Protein AF-A0A527ZPK2-F1 (afdb_monomer)

Solvent-accessible surface area (backbone atoms only — not comparable to full-atom values): 16013 Å² total; per-residue (Å²): 108,71,50,58,50,52,46,52,50,52,50,57,53,53,76,71,47,59,78,90,79,58,56,66,68,59,53,53,50,54,50,40,52,40,32,29,57,39,11,52,57,46,22,51,60,47,60,61,82,67,93,84,65,85,54,96,54,57,69,59,52,51,52,52,52,50,52,55,51,48,55,55,45,27,64,75,40,18,85,45,88,62,35,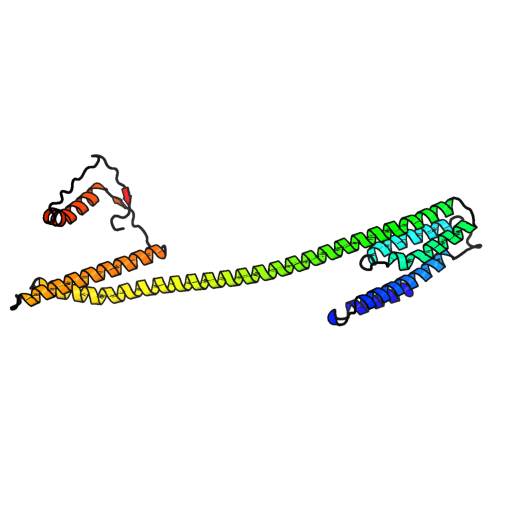61,58,44,25,42,51,59,18,50,49,40,35,37,55,57,31,65,73,70,72,44,73,70,42,53,52,50,32,50,50,49,65,54,46,50,61,50,41,46,49,52,14,52,51,52,31,53,53,54,53,52,53,51,51,52,50,53,51,50,54,50,51,50,53,52,51,52,54,53,48,52,54,50,54,50,53,50,50,54,52,52,52,51,51,53,49,51,52,53,51,54,59,52,50,51,58,68,48,47,59,61,48,53,51,51,36,52,52,20,45,43,52,46,67,33,74,93,49,84,66,95,51,67,67,58,36,51,50,20,42,54,52,26,56,52,48,49,52,51,50,52,54,50,50,54,57,50,54,52,50,30,50,78,68,70,66,65,77,79,70,63,41,85,39,56,65,64,61,56,52,51,54,54,48,60,72,43,43,65,63,26,56,77,67,77,47,86,88,82,91,86,80,72,96,79,72,68,69,43,77,42,40,92,88,113

Structure (mmCIF, N/CA/C/O backbone):
data_AF-A0A527ZPK2-F1
#
_entry.id   AF-A0A527ZPK2-F1
#
loop_
_atom_site.group_PDB
_atom_site.id
_atom_site.type_symbol
_atom_site.label_atom_id
_atom_site.label_alt_id
_atom_site.label_comp_id
_atom_site.label_asym_id
_atom_site.label_entity_id
_atom_site.label_seq_id
_atom_site.pdbx_PDB_ins_code
_atom_site.Cartn_x
_atom_site.Cartn_y
_atom_site.Cartn_z
_atom_site.occupancy
_atom_site.B_iso_or_equiv
_atom_site.auth_seq_id
_atom_site.auth_comp_id
_atom_site.auth_asym_id
_atom_site.auth_atom_id
_atom_site.pdbx_PDB_model_num
ATOM 1 N N . LEU A 1 1 ? 15.904 9.511 -46.325 1.00 67.38 1 LEU A N 1
ATOM 2 C CA . LEU A 1 1 ? 14.579 9.959 -45.822 1.00 67.38 1 LEU A CA 1
ATOM 3 C C . LEU A 1 1 ? 13.521 8.855 -45.902 1.00 67.38 1 LEU A C 1
ATOM 5 O O . LEU A 1 1 ? 12.951 8.540 -44.868 1.00 67.38 1 LEU A O 1
ATOM 9 N N . ILE A 1 2 ? 13.315 8.210 -47.059 1.00 80.38 2 ILE A N 1
ATOM 10 C CA . ILE A 1 2 ? 12.318 7.128 -47.231 1.00 80.38 2 ILE A CA 1
ATOM 11 C C . ILE A 1 2 ? 12.513 5.971 -46.228 1.00 80.38 2 ILE A C 1
ATOM 13 O O . ILE A 1 2 ? 11.560 5.585 -45.561 1.00 80.38 2 ILE A O 1
ATOM 17 N N . CYS A 1 3 ? 13.743 5.478 -46.031 1.00 81.31 3 CYS A N 1
ATOM 18 C CA . CYS A 1 3 ? 13.997 4.376 -45.089 1.00 81.31 3 CYS A CA 1
ATOM 19 C C . CYS A 1 3 ? 13.644 4.733 -43.630 1.00 81.31 3 CYS A C 1
ATOM 21 O O . CYS A 1 3 ? 13.035 3.934 -42.926 1.00 81.31 3 CYS A O 1
ATOM 23 N N . TYR A 1 4 ? 13.943 5.962 -43.191 1.00 83.38 4 TYR A N 1
ATOM 24 C CA . TYR A 1 4 ? 13.562 6.434 -41.854 1.00 83.38 4 TYR A CA 1
ATOM 25 C C . TYR A 1 4 ? 12.042 6.576 -41.703 1.00 83.38 4 TYR A C 1
ATOM 27 O O . TYR A 1 4 ? 11.510 6.269 -40.640 1.00 83.38 4 TYR A O 1
ATOM 35 N N . ALA A 1 5 ? 11.328 6.976 -42.761 1.00 85.75 5 ALA A N 1
ATOM 36 C CA . ALA A 1 5 ? 9.867 7.034 -42.747 1.00 85.75 5 ALA A CA 1
ATOM 37 C C . ALA A 1 5 ? 9.234 5.643 -42.564 1.00 85.75 5 ALA A C 1
ATOM 39 O O . ALA A 1 5 ? 8.266 5.514 -41.818 1.00 85.75 5 ALA A O 1
ATOM 40 N N . ILE A 1 6 ? 9.813 4.601 -43.173 1.00 85.12 6 ILE A N 1
ATOM 41 C CA . ILE A 1 6 ? 9.373 3.207 -42.996 1.00 85.12 6 ILE A CA 1
ATOM 42 C C . ILE A 1 6 ? 9.553 2.766 -41.538 1.00 85.12 6 ILE A C 1
ATOM 44 O O . ILE A 1 6 ? 8.612 2.250 -40.938 1.00 85.12 6 ILE A O 1
ATOM 48 N N . VAL A 1 7 ? 10.717 3.030 -40.935 1.00 86.94 7 VAL A N 1
ATOM 49 C CA . VAL A 1 7 ? 10.983 2.690 -39.523 1.00 86.94 7 VAL A CA 1
ATOM 50 C C . VAL A 1 7 ? 10.026 3.428 -38.578 1.00 86.94 7 VAL A C 1
ATOM 52 O O . VAL A 1 7 ? 9.484 2.826 -37.653 1.00 86.94 7 VAL A O 1
ATOM 55 N N . VAL A 1 8 ? 9.752 4.712 -38.831 1.00 88.12 8 VAL A N 1
ATOM 56 C CA . VAL A 1 8 ? 8.780 5.496 -38.047 1.00 88.12 8 VAL A CA 1
ATOM 57 C C . VAL A 1 8 ? 7.357 4.960 -38.215 1.00 88.12 8 VAL A C 1
ATOM 59 O O . VAL A 1 8 ? 6.605 4.896 -37.243 1.00 88.12 8 VAL A O 1
ATOM 62 N N . PHE A 1 9 ? 6.972 4.557 -39.425 1.00 89.88 9 PHE A N 1
ATOM 63 C CA . PHE A 1 9 ? 5.665 3.954 -39.672 1.00 89.88 9 PHE A CA 1
ATOM 64 C C . PHE A 1 9 ? 5.506 2.623 -38.929 1.00 89.88 9 PHE A C 1
ATOM 66 O O . PHE A 1 9 ? 4.483 2.406 -38.281 1.00 89.88 9 PHE A O 1
ATOM 73 N N . MET A 1 10 ? 6.533 1.768 -38.950 1.00 88.38 10 MET A N 1
ATOM 74 C CA . MET A 1 10 ? 6.559 0.529 -38.168 1.00 88.38 10 MET A CA 1
ATOM 75 C C . MET A 1 10 ? 6.429 0.813 -36.667 1.00 88.38 10 MET A C 1
ATOM 77 O O . MET A 1 10 ? 5.608 0.183 -36.005 1.00 88.38 10 MET A O 1
ATOM 81 N N . ALA A 1 11 ? 7.151 1.812 -36.149 1.00 87.38 11 ALA A N 1
ATOM 82 C CA . ALA A 1 11 ? 7.039 2.2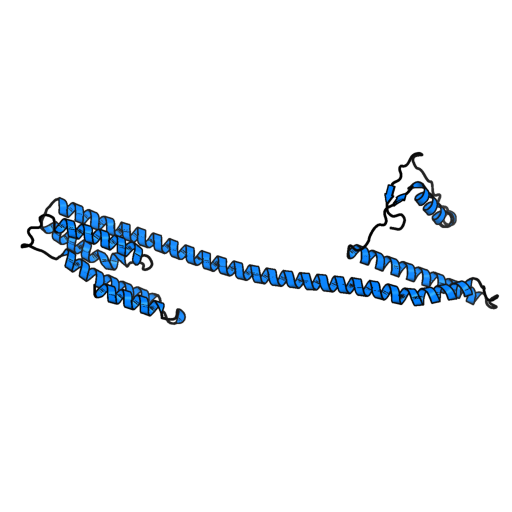30 -34.751 1.00 87.38 11 ALA A CA 1
ATOM 83 C C . ALA A 1 11 ? 5.626 2.687 -34.379 1.00 87.38 11 ALA A C 1
ATOM 85 O O . ALA A 1 11 ? 5.075 2.211 -33.392 1.00 87.38 11 ALA A O 1
ATOM 86 N N . ARG A 1 12 ? 4.997 3.532 -35.203 1.00 90.12 12 ARG A N 1
ATOM 87 C CA . ARG A 1 12 ? 3.608 3.967 -34.981 1.00 90.12 12 ARG A CA 1
ATOM 88 C C . ARG A 1 12 ? 2.599 2.827 -35.067 1.00 90.12 12 ARG A C 1
ATOM 90 O O . ARG A 1 12 ? 1.579 2.875 -34.390 1.00 90.12 12 ARG A O 1
ATOM 97 N N . ARG A 1 13 ? 2.841 1.830 -35.922 1.00 88.69 13 ARG A N 1
ATOM 98 C CA . ARG A 1 13 ? 1.976 0.649 -36.023 1.00 88.69 13 ARG A CA 1
ATOM 99 C C . ARG A 1 13 ? 2.032 -0.171 -34.737 1.00 88.69 13 ARG A C 1
ATOM 101 O O . ARG A 1 13 ? 0.988 -0.560 -34.231 1.00 88.69 13 ARG A O 1
ATOM 108 N N . ILE A 1 14 ? 3.231 -0.391 -34.209 1.00 88.69 14 ILE A N 1
ATOM 109 C CA . ILE A 1 14 ? 3.449 -1.174 -32.987 1.00 88.69 14 ILE A CA 1
ATOM 110 C C . ILE A 1 14 ? 2.879 -0.463 -31.764 1.00 88.69 14 ILE A C 1
ATOM 112 O O . ILE A 1 14 ? 2.220 -1.105 -30.963 1.00 88.69 14 ILE A O 1
ATOM 116 N N . ASP A 1 15 ? 3.041 0.857 -31.675 1.00 88.12 15 ASP A N 1
ATOM 117 C CA . ASP A 1 15 ? 2.462 1.682 -30.603 1.00 88.12 15 ASP A CA 1
ATOM 118 C C . ASP A 1 15 ? 0.923 1.598 -30.541 1.00 88.12 15 ASP A C 1
ATOM 120 O O . ASP A 1 15 ? 0.316 1.785 -29.493 1.00 88.12 15 ASP A O 1
ATOM 124 N N . ARG A 1 16 ? 0.277 1.275 -31.670 1.00 89.31 16 ARG A N 1
ATOM 125 C CA . ARG A 1 16 ? -1.176 1.062 -31.765 1.00 89.31 16 ARG A CA 1
ATOM 126 C C . ARG A 1 16 ? -1.607 -0.395 -31.605 1.00 89.31 16 ARG A C 1
ATOM 128 O O . ARG A 1 16 ? -2.805 -0.654 -31.590 1.00 89.31 16 ARG A O 1
ATOM 135 N N . THR A 1 17 ? -0.667 -1.334 -31.577 1.00 88.75 17 THR A N 1
ATOM 136 C CA . THR A 1 17 ? -0.966 -2.767 -31.474 1.00 88.75 17 THR A CA 1
ATOM 137 C C . THR A 1 17 ? -1.019 -3.151 -29.999 1.00 88.75 17 THR A C 1
ATOM 139 O O . THR A 1 17 ? -0.184 -2.702 -29.214 1.00 88.75 17 THR A O 1
ATOM 142 N N . GLU A 1 18 ? -1.984 -3.977 -29.605 1.00 87.50 18 GLU A N 1
ATOM 143 C CA . GLU A 1 18 ? -2.076 -4.435 -28.220 1.00 87.50 18 GLU A CA 1
ATOM 144 C C . GLU A 1 18 ? -0.859 -5.280 -27.827 1.00 87.50 18 GLU A C 1
ATOM 146 O O . GLU A 1 18 ? -0.346 -6.086 -28.607 1.00 87.50 18 GLU A O 1
ATOM 151 N N . ALA A 1 19 ? -0.413 -5.134 -26.576 1.00 83.12 19 ALA A N 1
ATOM 152 C CA . ALA A 1 19 ? 0.766 -5.833 -26.066 1.00 83.12 19 ALA A CA 1
ATOM 153 C C . ALA A 1 19 ? 0.652 -7.367 -26.158 1.00 83.12 19 ALA A C 1
ATOM 155 O O . ALA A 1 19 ? 1.668 -8.040 -26.315 1.00 83.12 19 ALA A O 1
ATOM 156 N N . ALA A 1 20 ? -0.568 -7.910 -26.092 1.00 85.06 20 ALA A N 1
ATOM 157 C CA . ALA A 1 20 ? -0.835 -9.345 -26.171 1.00 85.06 20 ALA A CA 1
ATOM 158 C C . ALA A 1 20 ? -0.596 -9.941 -27.572 1.00 85.06 20 ALA A C 1
ATOM 160 O O . ALA A 1 20 ? -0.288 -11.124 -27.689 1.00 85.06 20 ALA A O 1
ATOM 161 N N . GLU A 1 21 ? -0.704 -9.132 -28.629 1.00 86.00 21 GLU A N 1
ATOM 162 C CA . GLU A 1 21 ? -0.540 -9.577 -30.020 1.00 86.00 21 GLU A CA 1
ATOM 163 C C . GLU A 1 21 ? 0.899 -9.408 -30.532 1.00 86.00 21 GLU A C 1
ATOM 165 O O . GLU A 1 21 ? 1.268 -9.906 -31.600 1.00 86.00 21 GLU A O 1
ATOM 170 N N . LEU A 1 22 ? 1.743 -8.701 -29.777 1.00 87.31 22 LEU A N 1
ATOM 171 C CA . LEU A 1 22 ? 3.110 -8.397 -30.170 1.00 87.31 22 LEU A CA 1
ATOM 172 C C . LEU A 1 22 ? 4.048 -9.562 -29.855 1.00 87.31 22 LEU A C 1
ATOM 174 O O . LEU A 1 22 ? 4.285 -9.905 -28.700 1.00 87.31 22 LEU A O 1
ATOM 178 N N . ASN A 1 23 ? 4.690 -10.108 -30.889 1.00 91.12 23 ASN A N 1
ATOM 179 C CA . ASN A 1 23 ? 5.842 -10.988 -30.715 1.00 91.12 23 ASN A CA 1
ATOM 180 C C . ASN A 1 23 ? 7.126 -10.139 -30.579 1.00 91.12 23 ASN A C 1
ATOM 182 O O . ASN A 1 23 ? 7.543 -9.508 -31.563 1.00 91.12 23 ASN A O 1
ATOM 186 N N . PRO A 1 24 ? 7.794 -10.117 -29.406 1.00 87.62 24 PRO A N 1
ATOM 187 C CA . PRO A 1 24 ? 8.933 -9.230 -29.169 1.00 87.62 24 PRO A CA 1
ATOM 188 C C . PRO A 1 24 ? 10.147 -9.561 -30.041 1.00 87.62 24 PRO A C 1
ATOM 190 O O . PRO A 1 24 ? 10.846 -8.657 -30.495 1.00 87.62 24 PRO A O 1
ATOM 193 N N . LEU A 1 25 ? 10.398 -10.849 -30.301 1.00 89.69 25 LEU A N 1
ATOM 194 C CA . LEU A 1 25 ? 11.558 -11.299 -31.078 1.00 89.69 25 LEU A CA 1
ATOM 195 C C . LEU A 1 25 ? 11.413 -10.941 -32.556 1.00 89.69 25 LEU A C 1
ATOM 197 O O . LEU A 1 25 ? 12.361 -10.460 -33.177 1.00 89.69 25 LEU A O 1
ATOM 201 N N . GLN A 1 26 ? 10.218 -11.149 -33.112 1.00 90.88 26 GLN A N 1
ATOM 202 C CA . GLN A 1 26 ? 9.933 -10.799 -34.500 1.00 90.88 26 GLN A CA 1
ATOM 203 C C . GLN A 1 26 ? 10.000 -9.285 -34.700 1.00 90.88 26 GLN A C 1
ATOM 205 O O . GLN A 1 26 ? 10.720 -8.814 -35.575 1.00 90.88 26 GLN A O 1
ATOM 210 N N . THR A 1 27 ? 9.340 -8.529 -33.823 1.00 90.88 27 THR A N 1
ATOM 211 C CA . THR A 1 27 ? 9.358 -7.064 -33.848 1.00 90.88 27 THR A CA 1
ATOM 212 C C . THR A 1 27 ? 10.783 -6.510 -33.745 1.00 90.88 27 THR A C 1
ATOM 214 O O . THR A 1 27 ? 11.170 -5.626 -34.510 1.00 90.88 27 THR A O 1
ATOM 217 N N . HIS A 1 28 ? 11.599 -7.059 -32.838 1.00 91.50 28 HIS A N 1
ATOM 218 C CA . HIS A 1 28 ? 13.006 -6.678 -32.681 1.00 91.50 28 HIS A CA 1
ATOM 219 C C . HIS A 1 28 ? 13.810 -6.909 -33.966 1.00 91.50 28 HIS A C 1
ATOM 221 O O . HIS A 1 28 ? 14.525 -6.009 -34.414 1.00 91.50 28 HIS A O 1
ATOM 227 N N . ARG A 1 29 ? 13.650 -8.078 -34.596 1.00 92.44 29 ARG A N 1
ATOM 228 C CA . ARG A 1 29 ? 14.302 -8.409 -35.869 1.00 92.44 29 ARG A CA 1
ATOM 229 C C . ARG A 1 29 ? 13.873 -7.466 -36.992 1.00 92.44 29 ARG A C 1
ATOM 231 O O . ARG A 1 29 ? 14.731 -6.972 -37.720 1.00 92.44 29 ARG A O 1
ATOM 238 N N . ASP A 1 30 ? 12.581 -7.196 -37.119 1.00 91.75 30 ASP A N 1
ATOM 239 C CA . ASP A 1 30 ? 12.040 -6.375 -38.203 1.00 91.75 30 ASP A CA 1
ATOM 240 C C . ASP A 1 30 ? 12.554 -4.926 -38.112 1.00 91.75 30 ASP A C 1
ATOM 242 O O . ASP A 1 30 ? 12.946 -4.331 -39.119 1.00 91.75 30 ASP A O 1
ATOM 246 N N . PHE A 1 31 ? 12.680 -4.379 -36.898 1.00 92.44 31 PHE A N 1
ATOM 247 C CA . PHE A 1 31 ? 13.334 -3.086 -36.691 1.00 92.44 31 PHE A CA 1
ATOM 248 C C . PHE A 1 31 ? 14.825 -3.097 -37.022 1.00 92.44 31 PHE A C 1
ATOM 250 O O . PHE A 1 31 ? 15.321 -2.132 -37.607 1.00 92.44 31 PHE A O 1
ATOM 257 N N . LEU A 1 32 ? 15.556 -4.160 -36.668 1.00 93.06 32 LEU A N 1
ATOM 258 C CA . LEU A 1 32 ? 16.970 -4.278 -37.030 1.00 93.06 32 LEU A CA 1
ATOM 259 C C . LEU A 1 32 ? 17.162 -4.316 -38.549 1.00 93.06 32 LEU A C 1
ATOM 261 O O . LEU A 1 32 ? 18.082 -3.670 -39.051 1.00 93.06 32 LEU A O 1
ATOM 265 N N . ILE A 1 33 ? 16.275 -4.999 -39.279 1.00 92.81 33 ILE A N 1
ATOM 266 C CA . ILE A 1 33 ? 16.259 -4.990 -40.747 1.00 92.81 33 ILE A CA 1
ATOM 267 C C . ILE A 1 33 ? 16.004 -3.569 -41.263 1.00 92.81 33 ILE A C 1
ATOM 269 O O . ILE A 1 33 ? 16.755 -3.082 -42.107 1.00 92.81 33 ILE A O 1
ATOM 273 N N . GLY A 1 34 ? 15.009 -2.861 -40.722 1.00 92.44 34 GLY A N 1
ATOM 274 C CA . GLY A 1 34 ? 14.739 -1.466 -41.089 1.00 92.44 34 GLY A CA 1
ATOM 275 C C . GLY A 1 34 ? 15.941 -0.539 -40.859 1.00 92.44 34 GLY A C 1
ATOM 276 O O . GLY A 1 34 ? 16.306 0.245 -41.737 1.00 92.44 34 GLY A O 1
ATOM 277 N N . HIS A 1 35 ? 16.618 -0.673 -39.717 1.00 93.31 35 HIS A N 1
ATOM 278 C CA . HIS A 1 35 ? 17.842 0.070 -39.400 1.00 93.31 35 HIS A CA 1
ATOM 279 C C . HIS A 1 35 ? 19.011 -0.278 -40.327 1.00 93.31 35 HIS A C 1
ATOM 281 O O . HIS A 1 35 ? 19.743 0.615 -40.753 1.00 93.31 35 HIS A O 1
ATOM 287 N N . PHE A 1 36 ? 19.162 -1.551 -40.689 1.00 94.31 36 PHE A N 1
ATOM 288 C CA . PHE A 1 36 ? 20.157 -1.983 -41.665 1.00 94.31 36 PHE A CA 1
ATOM 289 C C . PHE A 1 36 ? 19.909 -1.362 -43.048 1.00 94.31 36 PHE A C 1
ATOM 291 O O . PHE A 1 36 ? 20.835 -0.833 -43.662 1.00 94.31 36 PHE A O 1
ATOM 298 N N . LEU A 1 37 ? 18.653 -1.318 -43.506 1.00 93.12 37 LEU A N 1
ATOM 299 C CA . LEU A 1 37 ? 18.276 -0.652 -44.759 1.00 93.12 37 LEU A CA 1
ATOM 300 C C . LEU A 1 37 ? 18.547 0.862 -44.722 1.00 93.12 37 LEU A C 1
ATOM 302 O O . LEU A 1 37 ? 18.999 1.433 -45.715 1.00 93.12 37 LEU A O 1
ATOM 306 N N . CYS A 1 38 ? 18.326 1.525 -43.581 1.00 92.25 38 CYS A N 1
ATOM 307 C CA . CYS A 1 38 ? 18.770 2.909 -43.381 1.00 92.25 38 CYS A CA 1
ATOM 308 C C . CYS A 1 38 ? 20.298 3.033 -43.489 1.00 92.25 38 CYS A C 1
ATOM 310 O O . CYS A 1 38 ? 20.798 3.987 -44.087 1.00 92.25 38 CYS A O 1
ATOM 312 N N . GLY A 1 39 ? 21.031 2.058 -42.948 1.00 93.50 39 GLY A N 1
ATOM 313 C CA . GLY A 1 39 ? 22.485 1.978 -43.026 1.00 93.50 39 GLY A CA 1
ATOM 314 C C . GLY A 1 39 ? 23.025 1.881 -44.449 1.00 93.50 39 GLY A C 1
ATOM 315 O O . GLY A 1 39 ? 24.022 2.523 -44.762 1.00 93.50 39 GLY A O 1
ATOM 316 N N . LEU A 1 40 ? 22.336 1.181 -45.354 1.00 93.25 40 LEU A N 1
ATOM 317 C CA . LEU A 1 40 ? 22.713 1.148 -46.774 1.00 93.25 40 LEU A CA 1
ATOM 318 C C . LEU A 1 40 ? 22.674 2.543 -47.418 1.00 93.25 40 LEU A C 1
ATOM 320 O O . LEU A 1 40 ? 23.558 2.885 -48.201 1.00 93.25 40 LEU A O 1
ATOM 324 N N . GLY A 1 41 ? 21.706 3.385 -47.042 1.00 92.31 41 GLY A N 1
ATOM 325 C CA . GLY A 1 41 ? 21.650 4.779 -47.493 1.00 92.31 41 GLY A CA 1
ATOM 326 C C . GLY A 1 41 ? 22.834 5.614 -46.991 1.00 92.31 41 GLY A C 1
ATOM 327 O O . GLY A 1 41 ? 23.400 6.410 -47.740 1.00 92.31 41 GLY A O 1
ATOM 328 N N . TRP A 1 42 ? 23.259 5.395 -45.745 1.00 94.62 42 TRP A N 1
ATOM 329 C CA . TRP A 1 42 ? 24.464 6.023 -45.195 1.00 94.62 42 TRP A CA 1
ATOM 330 C C . TRP A 1 42 ? 25.754 5.496 -45.831 1.00 94.62 42 TRP A C 1
ATOM 332 O O . TRP A 1 42 ? 26.707 6.254 -45.995 1.00 94.62 42 TRP A O 1
ATOM 342 N N . ALA A 1 43 ? 25.788 4.223 -46.226 1.00 94.00 43 ALA A N 1
ATOM 343 C CA . ALA A 1 43 ? 26.931 3.630 -46.910 1.00 94.00 43 ALA A CA 1
ATOM 344 C C . ALA A 1 43 ? 27.079 4.198 -48.323 1.00 94.00 43 ALA A C 1
ATOM 346 O O . ALA A 1 43 ? 28.186 4.544 -48.731 1.00 94.00 43 ALA A O 1
ATOM 347 N N . TRP A 1 44 ? 25.959 4.389 -49.025 1.00 92.81 44 TRP A N 1
ATOM 348 C CA . TRP A 1 44 ? 25.929 5.118 -50.290 1.00 92.81 44 TRP A CA 1
ATOM 349 C C . TRP A 1 44 ? 26.469 6.547 -50.138 1.00 92.81 44 TRP A C 1
ATOM 351 O O . TRP A 1 44 ? 27.325 6.969 -50.911 1.00 92.81 44 TRP A O 1
ATOM 361 N N . PHE A 1 45 ? 26.034 7.274 -49.102 1.00 91.62 45 PHE A N 1
ATOM 362 C CA . PHE A 1 45 ? 26.552 8.613 -48.798 1.00 91.62 45 PHE A CA 1
ATOM 363 C C . PHE A 1 45 ? 28.066 8.617 -48.518 1.00 91.62 45 PHE A C 1
ATOM 365 O O . PHE A 1 45 ? 28.780 9.484 -49.021 1.00 91.62 45 PHE A O 1
ATOM 372 N N . ALA A 1 46 ? 28.572 7.634 -47.766 1.00 89.94 46 ALA A N 1
ATOM 373 C CA . ALA A 1 46 ? 30.004 7.487 -47.505 1.00 89.94 46 ALA A CA 1
ATOM 374 C C . ALA A 1 46 ? 30.806 7.262 -48.802 1.00 89.94 46 ALA A C 1
ATOM 376 O O . ALA A 1 46 ? 31.871 7.858 -48.983 1.00 89.94 46 ALA A O 1
ATOM 377 N N . TRP A 1 47 ? 30.263 6.461 -49.724 1.00 88.38 47 TRP A N 1
ATOM 378 C CA . TRP A 1 47 ? 30.894 6.114 -51.001 1.00 88.38 47 TRP A CA 1
ATOM 379 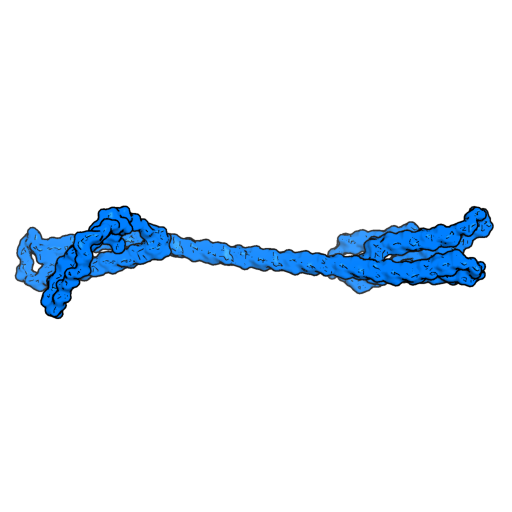C C . TRP A 1 47 ? 30.849 7.239 -52.049 1.00 88.38 47 TRP A C 1
ATOM 381 O O . TRP A 1 47 ? 31.675 7.264 -52.958 1.00 88.38 47 TRP A O 1
ATOM 391 N N . LEU A 1 48 ? 29.905 8.177 -51.945 1.00 86.31 48 LEU A N 1
ATOM 392 C CA . LEU A 1 48 ? 29.661 9.202 -52.964 1.00 86.31 48 LEU A CA 1
ATOM 393 C C . LEU A 1 48 ? 30.920 10.041 -53.258 1.00 86.31 48 LEU A C 1
ATOM 395 O O . LEU A 1 48 ? 31.406 10.747 -52.382 1.00 86.31 48 LEU A O 1
ATOM 399 N N . GLY A 1 49 ? 31.464 9.986 -54.472 1.00 79.31 49 GLY A N 1
ATOM 400 C CA . GLY A 1 49 ? 32.553 10.869 -54.915 1.00 79.31 49 GLY A CA 1
ATOM 401 C C . GLY A 1 49 ? 32.019 12.175 -55.507 1.00 79.31 49 GLY A C 1
ATOM 402 O O . GLY A 1 49 ? 30.862 12.232 -55.921 1.00 79.31 49 GLY A O 1
ATOM 403 N N . CYS A 1 50 ? 32.847 13.220 -55.566 1.00 75.88 50 CYS A N 1
ATOM 404 C CA . CYS A 1 50 ? 32.529 14.395 -56.374 1.00 75.88 50 CYS A CA 1
ATOM 405 C C . CYS A 1 50 ? 33.792 15.069 -56.916 1.00 75.88 50 CYS A C 1
ATOM 407 O O . CYS A 1 50 ? 34.372 15.936 -56.266 1.00 75.88 50 CYS A O 1
ATOM 409 N N . ASP A 1 51 ? 34.172 14.700 -58.137 1.00 67.81 51 ASP A N 1
ATOM 410 C CA . ASP A 1 51 ? 35.355 15.254 -58.805 1.00 67.81 51 ASP A CA 1
ATOM 411 C C . ASP A 1 51 ? 35.131 16.703 -59.286 1.00 67.81 51 ASP A C 1
ATOM 413 O O . ASP A 1 51 ? 36.076 17.467 -59.445 1.00 67.81 51 ASP A O 1
ATOM 417 N N . ALA A 1 52 ? 33.870 17.115 -59.466 1.00 66.50 52 ALA A N 1
ATOM 418 C CA . ALA A 1 52 ? 33.488 18.451 -59.934 1.00 66.50 52 ALA A CA 1
ATOM 419 C C . ALA A 1 52 ? 33.192 19.464 -58.808 1.00 66.50 52 ALA A C 1
ATOM 421 O O . ALA A 1 52 ? 32.949 20.633 -59.092 1.00 66.50 52 ALA A O 1
ATOM 422 N N . CYS A 1 53 ? 33.176 19.042 -57.537 1.00 65.62 53 CYS A N 1
ATOM 423 C CA . CYS A 1 53 ? 32.675 19.880 -56.443 1.00 65.62 53 CYS A CA 1
ATOM 424 C C . CYS A 1 53 ? 33.661 20.959 -55.963 1.00 65.62 53 CYS A C 1
ATOM 426 O O . CYS A 1 53 ? 33.224 21.861 -55.259 1.00 65.62 53 CYS A O 1
ATOM 428 N N . GLN A 1 54 ? 34.958 20.882 -56.299 1.00 62.78 54 GLN A N 1
ATOM 429 C CA . GLN A 1 54 ? 36.007 21.795 -55.793 1.00 62.78 54 GLN A CA 1
ATOM 430 C C . GLN A 1 54 ? 35.951 22.036 -54.266 1.00 62.78 54 GLN A C 1
ATOM 432 O O . GLN A 1 54 ? 36.278 23.113 -53.775 1.00 62.78 54 GLN A O 1
ATOM 437 N N . VAL A 1 55 ? 35.509 21.036 -53.496 1.00 72.12 55 VAL A N 1
ATOM 438 C CA . VAL A 1 55 ? 35.505 21.086 -52.029 1.00 72.12 55 VAL A CA 1
ATOM 439 C C . VAL A 1 55 ? 36.645 20.215 -51.524 1.00 72.12 55 VAL A C 1
ATOM 441 O O . VAL A 1 55 ? 36.492 18.999 -51.403 1.00 72.12 55 VAL A O 1
ATOM 444 N N . ASP A 1 56 ? 37.762 20.842 -51.161 1.00 68.31 56 ASP A N 1
ATOM 445 C CA . ASP A 1 56 ? 38.967 20.152 -50.670 1.00 68.31 56 ASP A CA 1
ATOM 446 C C . ASP A 1 56 ? 38.719 19.324 -49.392 1.00 68.31 56 ASP A C 1
ATOM 448 O O . ASP A 1 56 ? 39.473 18.412 -49.066 1.00 68.31 56 ASP A O 1
ATOM 452 N N . GLN A 1 57 ? 37.636 19.614 -48.661 1.00 78.88 57 GLN A N 1
ATOM 453 C CA . GLN A 1 57 ? 37.281 18.968 -47.392 1.00 78.88 57 GLN A CA 1
ATOM 454 C C . GLN A 1 57 ? 36.056 18.041 -47.477 1.00 78.88 57 GLN A C 1
ATOM 456 O O . GLN A 1 57 ? 35.457 17.707 -46.452 1.00 78.88 57 GLN A O 1
ATOM 461 N N . PHE A 1 58 ? 35.651 17.601 -48.672 1.00 83.62 58 PHE A N 1
ATOM 462 C CA . PHE A 1 58 ? 34.419 16.820 -48.844 1.00 83.62 58 PHE A CA 1
ATOM 463 C C . PHE A 1 58 ? 34.388 15.530 -47.998 1.00 83.62 58 PHE A C 1
ATOM 465 O O . PHE A 1 58 ? 33.360 15.200 -47.406 1.00 83.62 58 PHE A O 1
ATOM 472 N N . GLN A 1 59 ? 35.523 14.837 -47.853 1.00 83.06 59 GLN A N 1
ATOM 473 C CA . GLN A 1 59 ? 35.634 13.628 -47.021 1.00 83.06 59 GLN A CA 1
ATOM 474 C C . GLN A 1 59 ? 35.479 13.924 -45.522 1.00 83.06 59 GLN A C 1
ATOM 476 O O . GLN A 1 59 ? 34.778 13.199 -44.814 1.00 83.06 59 GLN A O 1
ATOM 481 N N . LEU A 1 60 ? 36.061 15.032 -45.048 1.00 87.75 60 LEU A N 1
ATOM 482 C CA . LEU A 1 60 ? 35.947 15.475 -43.657 1.00 87.75 60 LEU A CA 1
ATOM 483 C C . LEU A 1 60 ? 34.479 15.718 -43.282 1.00 87.75 60 LEU A C 1
ATOM 485 O O . LEU A 1 60 ? 34.014 15.237 -42.247 1.00 87.75 60 LEU A O 1
ATOM 489 N N . ILE A 1 61 ? 33.735 16.408 -44.152 1.00 89.94 61 ILE A N 1
ATOM 490 C CA . ILE A 1 61 ? 32.314 16.710 -43.942 1.00 89.94 61 ILE A CA 1
ATOM 491 C C . ILE A 1 61 ? 31.505 15.417 -43.800 1.00 89.94 61 ILE A C 1
ATOM 493 O O . ILE A 1 61 ? 30.702 15.301 -42.874 1.00 89.94 61 ILE A O 1
ATOM 497 N N . LYS A 1 62 ? 31.738 14.410 -44.653 1.00 91.25 62 LYS A N 1
ATOM 498 C CA . LYS A 1 62 ? 31.030 13.124 -44.550 1.00 91.25 62 LYS A CA 1
ATOM 499 C C . LYS A 1 62 ? 31.255 12.446 -43.206 1.00 91.25 62 LYS A C 1
ATOM 501 O O . LYS A 1 62 ? 30.295 11.969 -42.603 1.00 91.25 62 LYS A O 1
ATOM 506 N N . ALA A 1 63 ? 32.497 12.405 -42.729 1.00 92.38 63 ALA A N 1
ATOM 507 C CA . ALA A 1 63 ? 32.808 11.773 -41.455 1.00 92.38 63 ALA A CA 1
ATOM 508 C C . ALA A 1 63 ? 32.160 12.512 -40.274 1.00 92.38 63 ALA A C 1
ATOM 510 O O . ALA A 1 63 ? 31.603 11.867 -39.387 1.00 92.38 63 ALA A O 1
ATOM 511 N N . VAL A 1 64 ? 32.137 13.850 -40.293 1.00 94.25 64 VAL A N 1
ATOM 512 C CA . VAL A 1 64 ? 31.414 14.652 -39.288 1.00 94.25 64 VAL A CA 1
ATOM 513 C C . VAL A 1 64 ? 29.910 14.367 -39.325 1.00 94.25 64 VAL A C 1
ATOM 515 O O . VAL A 1 64 ? 29.298 14.147 -38.280 1.00 94.25 64 VAL A O 1
ATOM 518 N N . VAL A 1 65 ? 29.306 14.305 -40.514 1.00 95.00 65 VAL A N 1
ATOM 519 C CA . VAL A 1 65 ? 27.878 13.981 -40.669 1.00 95.00 65 VAL A CA 1
ATOM 520 C C . VAL A 1 65 ? 27.570 12.574 -40.144 1.00 95.00 65 VAL A C 1
ATOM 522 O O . VAL A 1 65 ? 26.580 12.394 -39.436 1.00 95.00 65 VAL A O 1
ATOM 525 N N . LEU A 1 66 ? 28.425 11.586 -40.429 1.00 95.06 66 LEU A N 1
ATOM 526 C CA . LEU A 1 66 ? 28.276 10.225 -39.904 1.00 95.06 66 LEU A CA 1
ATOM 527 C C . LEU A 1 66 ? 28.376 10.188 -38.373 1.00 95.06 66 LEU A C 1
ATOM 529 O O . LEU A 1 66 ? 27.559 9.525 -37.738 1.00 95.06 66 LEU A O 1
ATOM 533 N N . LEU A 1 67 ? 29.298 10.942 -37.766 1.00 95.69 67 LEU A N 1
ATOM 534 C CA . LEU A 1 67 ? 29.404 11.053 -36.306 1.00 95.69 67 LEU A CA 1
ATOM 535 C C . LEU A 1 67 ? 28.139 11.646 -35.676 1.00 95.69 67 LEU A C 1
ATOM 537 O O . LEU A 1 67 ? 27.621 11.101 -34.699 1.00 95.69 67 LEU A O 1
ATOM 541 N N . LEU A 1 68 ? 27.610 12.731 -36.247 1.00 96.00 68 LEU A N 1
ATOM 542 C CA . LEU A 1 68 ? 26.366 13.347 -35.776 1.00 96.00 68 LEU A CA 1
ATOM 543 C C . LEU A 1 68 ? 25.176 12.390 -35.925 1.00 96.00 68 LEU A C 1
ATOM 545 O O . LEU A 1 68 ? 24.364 12.259 -35.007 1.00 96.00 68 LEU A O 1
ATOM 549 N N . ALA A 1 69 ? 25.099 11.668 -37.045 1.00 94.50 69 ALA A N 1
ATOM 550 C CA . ALA A 1 69 ? 24.061 10.673 -37.284 1.00 94.50 69 ALA A CA 1
ATOM 551 C C . ALA A 1 69 ? 24.149 9.495 -36.297 1.00 94.50 69 ALA A C 1
ATOM 553 O O . ALA A 1 69 ? 23.119 9.032 -35.794 1.00 94.50 69 ALA A O 1
ATOM 554 N N . MET A 1 70 ? 25.360 9.036 -35.972 1.00 95.62 70 MET A N 1
ATOM 555 C CA . MET A 1 70 ? 25.601 8.002 -34.964 1.00 95.62 70 MET A CA 1
ATOM 556 C C . MET A 1 70 ? 25.154 8.455 -33.577 1.00 95.62 70 MET A C 1
ATOM 558 O O . MET A 1 70 ? 24.427 7.719 -32.910 1.00 95.62 70 MET A O 1
ATOM 562 N N . ALA A 1 71 ? 25.518 9.674 -33.170 1.00 95.06 71 ALA A N 1
ATOM 563 C CA . ALA A 1 71 ? 25.106 10.248 -31.892 1.00 95.06 71 ALA A CA 1
ATOM 564 C C . ALA A 1 71 ? 23.575 10.373 -31.787 1.00 95.06 71 ALA A C 1
ATOM 566 O O . ALA A 1 71 ? 22.979 9.917 -30.810 1.00 95.06 71 ALA A O 1
ATOM 567 N N . ALA A 1 72 ? 22.921 10.915 -32.819 1.00 93.69 72 ALA A N 1
ATOM 568 C CA . ALA A 1 72 ? 21.465 11.039 -32.860 1.00 93.69 72 ALA A CA 1
ATOM 569 C C . ALA A 1 72 ? 20.768 9.667 -32.799 1.00 93.69 72 ALA A C 1
ATOM 571 O O . ALA A 1 72 ? 19.803 9.477 -32.051 1.00 93.69 72 ALA A O 1
ATOM 572 N N . THR A 1 73 ? 21.284 8.680 -33.539 1.00 92.12 73 THR A N 1
ATOM 573 C CA . THR A 1 73 ? 20.742 7.311 -33.541 1.00 92.12 73 THR A CA 1
ATOM 574 C C . THR A 1 73 ? 20.974 6.606 -32.199 1.00 92.12 73 THR A C 1
ATOM 576 O O . THR A 1 73 ? 20.117 5.846 -31.760 1.00 92.12 73 THR A O 1
ATOM 579 N N . ALA A 1 74 ? 22.082 6.883 -31.502 1.00 93.44 74 ALA A N 1
ATOM 580 C CA . ALA A 1 74 ? 22.365 6.340 -30.168 1.00 93.44 74 ALA A CA 1
ATOM 581 C C . ALA A 1 74 ? 21.329 6.728 -29.120 1.00 93.44 74 ALA A C 1
ATOM 583 O O . ALA A 1 74 ? 20.998 5.905 -28.270 1.00 93.44 74 ALA A O 1
ATOM 584 N N . ILE A 1 75 ? 20.804 7.949 -29.197 1.00 90.94 75 ILE A N 1
ATOM 585 C CA . ILE A 1 75 ? 19.774 8.440 -28.280 1.00 90.94 75 ILE A CA 1
ATOM 586 C C . ILE A 1 75 ? 18.411 7.867 -28.681 1.00 90.94 75 ILE A C 1
ATOM 588 O O . ILE A 1 75 ? 17.739 7.222 -27.874 1.00 90.94 75 ILE A O 1
ATOM 592 N N . THR A 1 76 ? 18.030 8.062 -29.945 1.00 88.94 76 THR A N 1
ATOM 593 C CA . THR A 1 76 ? 16.687 7.739 -30.462 1.00 88.94 76 THR A CA 1
ATOM 594 C C . THR A 1 76 ? 16.399 6.242 -30.541 1.00 88.94 76 THR A C 1
ATOM 596 O O . THR A 1 76 ? 15.283 5.825 -30.253 1.00 88.94 76 THR A O 1
ATOM 599 N N . ALA A 1 77 ? 17.399 5.426 -30.875 1.00 88.56 77 ALA A N 1
ATOM 600 C CA . ALA A 1 77 ? 17.283 3.971 -30.956 1.00 88.56 77 ALA A CA 1
ATOM 601 C C . ALA A 1 77 ? 17.942 3.261 -29.761 1.00 88.56 77 ALA A C 1
ATOM 603 O O . ALA A 1 77 ? 18.274 2.079 -29.850 1.00 88.56 77 ALA A O 1
ATOM 604 N N . SER A 1 78 ? 18.138 3.961 -28.633 1.00 89.44 78 SER A N 1
ATOM 605 C CA . SER A 1 78 ? 18.714 3.377 -27.410 1.00 89.44 78 SER A CA 1
ATOM 606 C C . SER A 1 78 ? 17.911 2.173 -26.904 1.00 89.44 78 SER A C 1
ATOM 608 O O . SER A 1 78 ? 18.493 1.182 -26.461 1.00 89.44 78 SER A O 1
ATOM 610 N N . SER A 1 79 ? 16.584 2.202 -27.049 1.00 87.31 79 SER A N 1
ATOM 611 C CA . SER A 1 79 ? 15.679 1.101 -26.693 1.00 87.31 79 SER A CA 1
ATOM 612 C C . SER A 1 79 ? 15.941 -0.186 -27.490 1.00 87.31 79 SER A C 1
ATOM 614 O O . SER A 1 79 ? 15.731 -1.286 -26.972 1.00 87.31 79 SER A O 1
ATOM 616 N N . LEU A 1 80 ? 16.481 -0.082 -28.710 1.00 88.81 80 LEU A N 1
ATOM 617 C CA . LEU A 1 80 ? 16.725 -1.211 -29.603 1.00 88.81 80 LEU A CA 1
ATOM 618 C C . LEU A 1 80 ? 18.189 -1.673 -29.543 1.00 88.81 80 LEU A C 1
ATOM 620 O O . LEU A 1 80 ? 19.109 -1.067 -30.098 1.00 88.81 80 LEU A O 1
ATOM 624 N N . ARG A 1 81 ? 18.425 -2.825 -28.906 1.00 88.19 81 ARG A N 1
ATOM 625 C CA . ARG A 1 81 ? 19.767 -3.428 -28.853 1.00 88.19 81 ARG A CA 1
ATOM 626 C C . ARG A 1 81 ? 20.247 -3.781 -30.262 1.00 88.19 81 ARG A C 1
ATOM 628 O O . ARG A 1 81 ? 19.583 -4.540 -30.957 1.00 88.19 81 ARG A O 1
ATOM 635 N N . GLY A 1 82 ? 21.424 -3.278 -30.638 1.00 89.44 82 GLY A N 1
ATOM 636 C CA . GLY A 1 82 ? 22.073 -3.582 -31.921 1.00 89.44 82 GLY A CA 1
ATOM 637 C C . GLY A 1 82 ? 21.779 -2.591 -33.052 1.00 89.44 82 GLY A C 1
ATOM 638 O O . GLY A 1 82 ? 22.451 -2.662 -34.078 1.00 89.44 82 GLY A O 1
ATOM 639 N N . ALA A 1 83 ? 20.873 -1.625 -32.852 1.00 92.31 83 ALA A N 1
ATOM 640 C CA . ALA A 1 83 ? 20.466 -0.658 -33.878 1.00 92.31 83 ALA A CA 1
ATOM 641 C C . ALA A 1 83 ? 21.640 0.120 -34.493 1.00 92.31 83 ALA A C 1
ATOM 643 O O . ALA A 1 83 ? 21.722 0.263 -35.714 1.00 92.31 83 ALA A O 1
ATOM 644 N N . LEU A 1 84 ? 22.582 0.586 -33.661 1.00 94.00 84 LEU A N 1
ATOM 645 C CA . LEU A 1 84 ? 23.756 1.319 -34.148 1.00 94.00 84 LEU A CA 1
ATOM 646 C C . LEU A 1 84 ? 24.664 0.474 -35.025 1.00 94.00 84 LEU A C 1
ATOM 648 O O . LEU A 1 84 ? 25.118 0.955 -36.056 1.00 94.00 84 LEU A O 1
ATOM 652 N N . LEU A 1 85 ? 24.932 -0.768 -34.619 1.00 94.81 85 LEU A N 1
ATOM 653 C CA . LEU A 1 85 ? 25.791 -1.659 -35.394 1.00 94.81 85 LEU A CA 1
ATOM 654 C C . LEU A 1 85 ? 25.128 -1.991 -36.731 1.00 94.81 85 LEU A C 1
ATOM 656 O O . LEU A 1 85 ? 25.780 -1.891 -37.763 1.00 94.81 85 LEU A O 1
ATOM 660 N N . ALA A 1 86 ? 23.824 -2.280 -36.720 1.00 94.12 86 ALA A N 1
ATOM 661 C CA . ALA A 1 86 ? 23.056 -2.510 -37.940 1.00 94.12 86 ALA A CA 1
ATOM 662 C C . ALA A 1 86 ? 23.078 -1.294 -38.884 1.00 94.12 86 ALA A C 1
ATOM 664 O O . ALA A 1 86 ? 23.211 -1.462 -40.091 1.00 94.12 86 ALA A O 1
ATOM 665 N N . THR A 1 87 ? 22.994 -0.073 -38.343 1.00 94.88 87 THR A N 1
ATOM 666 C CA . THR A 1 87 ? 22.922 1.153 -39.154 1.00 94.88 87 THR A CA 1
ATOM 667 C C . THR A 1 87 ? 24.298 1.616 -39.656 1.00 94.88 87 THR A C 1
ATOM 669 O O . THR A 1 87 ? 24.410 2.052 -40.794 1.00 94.88 87 THR A O 1
ATOM 672 N N . PHE A 1 88 ? 25.357 1.545 -38.842 1.00 96.69 88 PHE A N 1
ATOM 673 C CA . PHE A 1 88 ? 26.621 2.242 -39.130 1.00 96.69 88 PHE A CA 1
ATOM 674 C C . PHE A 1 88 ? 27.833 1.342 -39.385 1.00 96.69 88 PHE A C 1
ATOM 676 O O . PHE A 1 88 ? 28.837 1.851 -39.876 1.00 96.69 88 PHE A O 1
ATOM 683 N N . ALA A 1 89 ? 27.761 0.024 -39.161 1.00 96.00 89 ALA A N 1
ATOM 684 C CA . ALA A 1 89 ? 28.899 -0.857 -39.456 1.00 96.00 89 ALA A CA 1
ATOM 685 C C . ALA A 1 89 ? 29.306 -0.807 -40.941 1.00 96.00 89 ALA A C 1
ATOM 687 O O . ALA A 1 89 ? 30.487 -0.668 -41.253 1.00 96.00 89 ALA A O 1
ATOM 688 N N . VAL A 1 90 ? 28.328 -0.854 -41.854 1.00 96.06 90 VAL A N 1
ATOM 689 C CA . VAL A 1 90 ? 28.578 -0.802 -43.305 1.00 96.06 90 VAL A CA 1
ATOM 690 C C . VAL A 1 90 ? 29.063 0.588 -43.760 1.00 96.06 90 VAL A C 1
ATOM 692 O O . VAL A 1 90 ? 30.087 0.640 -44.436 1.00 96.06 90 VAL A O 1
ATOM 695 N N . PRO A 1 91 ? 28.432 1.720 -43.373 1.00 95.44 91 PRO A N 1
ATOM 696 C CA . PRO A 1 91 ? 28.949 3.057 -43.688 1.00 95.44 91 PRO A CA 1
ATOM 697 C C . PRO A 1 91 ? 30.370 3.327 -43.197 1.00 95.44 91 PRO A C 1
ATOM 699 O O . PRO A 1 91 ? 31.173 3.893 -43.935 1.00 95.44 91 PRO A O 1
ATOM 702 N N . VAL A 1 92 ? 30.694 2.916 -41.966 1.00 96.12 92 VAL A N 1
ATOM 703 C CA . VAL A 1 92 ? 32.035 3.104 -41.397 1.00 96.12 92 VAL A CA 1
ATOM 704 C C . VAL A 1 92 ? 33.062 2.270 -42.162 1.00 96.12 92 VAL A C 1
ATOM 706 O O . VAL A 1 92 ? 34.125 2.785 -42.501 1.00 96.12 92 VAL A O 1
ATOM 709 N N . ALA A 1 93 ? 32.731 1.021 -42.505 1.00 95.31 93 ALA A N 1
ATOM 710 C CA . ALA A 1 93 ? 33.592 0.177 -43.331 1.00 95.31 93 ALA A CA 1
ATOM 711 C C . ALA A 1 93 ? 33.794 0.757 -44.743 1.00 95.31 93 ALA A C 1
ATOM 713 O O . ALA A 1 93 ? 34.920 0.790 -45.236 1.00 95.31 93 ALA A O 1
ATOM 714 N N . ALA A 1 94 ? 32.728 1.263 -45.372 1.00 93.94 94 ALA A N 1
ATOM 715 C CA . ALA A 1 94 ? 32.788 1.898 -46.688 1.00 93.94 94 ALA A CA 1
ATOM 716 C C . ALA A 1 94 ? 33.670 3.158 -46.679 1.00 93.94 94 ALA A C 1
ATOM 718 O O . ALA A 1 94 ? 34.518 3.317 -47.556 1.00 93.94 94 ALA A O 1
ATOM 719 N N . TYR A 1 95 ? 33.519 4.018 -45.666 1.00 93.19 95 TYR A N 1
ATOM 720 C CA . TYR A 1 95 ? 34.354 5.208 -45.496 1.00 93.19 95 TYR A CA 1
ATOM 721 C C . TYR A 1 95 ? 35.829 4.840 -45.282 1.00 93.19 95 TYR A C 1
ATOM 723 O O . TYR A 1 95 ? 36.708 5.385 -45.947 1.00 93.19 95 TYR A O 1
ATOM 731 N N . ALA A 1 96 ? 36.106 3.883 -44.389 1.00 92.62 96 ALA A N 1
ATOM 732 C CA . ALA A 1 96 ? 37.467 3.435 -44.100 1.00 92.62 96 ALA A CA 1
ATOM 733 C C . ALA A 1 96 ? 38.153 2.832 -45.336 1.00 92.62 96 ALA A C 1
ATOM 735 O O . ALA A 1 96 ? 39.320 3.120 -45.594 1.00 92.62 96 ALA A O 1
ATOM 736 N N . TYR A 1 97 ? 37.422 2.042 -46.130 1.00 91.94 97 TYR A N 1
ATOM 737 C CA . TYR A 1 97 ? 37.927 1.477 -47.381 1.00 91.94 97 TYR A CA 1
ATOM 738 C C . TYR A 1 97 ? 38.236 2.557 -48.426 1.00 91.94 97 TYR A C 1
ATOM 740 O O . TYR A 1 97 ? 39.296 2.526 -49.051 1.00 91.94 97 TYR A O 1
ATOM 748 N N . ALA A 1 98 ? 37.336 3.532 -48.596 1.00 87.44 98 ALA A N 1
ATOM 749 C CA . ALA A 1 98 ? 37.544 4.637 -49.526 1.00 87.44 98 ALA A CA 1
ATOM 750 C C . ALA A 1 98 ? 38.775 5.478 -49.144 1.00 87.44 98 ALA A C 1
ATOM 752 O O . ALA A 1 98 ? 39.604 5.761 -50.010 1.00 87.44 98 ALA A O 1
ATOM 753 N N . GLY A 1 99 ? 38.933 5.805 -47.857 1.00 85.00 99 GLY A N 1
ATOM 754 C CA . GLY A 1 99 ? 40.064 6.605 -47.377 1.00 85.00 99 GLY A CA 1
ATOM 755 C C . GLY A 1 99 ? 41.409 5.875 -47.433 1.00 85.00 99 GLY A C 1
ATOM 756 O O . GLY A 1 99 ? 42.436 6.458 -47.780 1.00 85.00 99 GLY A O 1
ATOM 757 N N . ALA A 1 100 ? 41.415 4.557 -47.200 1.00 86.50 100 ALA A N 1
ATOM 758 C CA . ALA A 1 100 ? 42.618 3.735 -47.343 1.00 86.50 100 ALA A CA 1
ATOM 759 C C . ALA A 1 100 ? 43.185 3.736 -48.775 1.00 86.50 100 ALA A C 1
ATOM 761 O O . ALA A 1 100 ? 44.374 3.497 -48.967 1.00 86.50 100 ALA A O 1
ATOM 762 N N . ARG A 1 101 ? 42.358 4.020 -49.790 1.00 84.44 101 ARG A N 1
ATOM 763 C CA . ARG A 1 101 ? 42.792 4.077 -51.192 1.00 84.44 101 ARG A CA 1
ATOM 764 C C . ARG A 1 101 ? 43.485 5.393 -51.557 1.00 84.44 101 ARG A C 1
ATOM 766 O O . ARG A 1 101 ? 44.285 5.396 -52.487 1.00 84.44 101 ARG A O 1
ATOM 773 N N . GLN A 1 102 ? 43.183 6.485 -50.854 1.00 80.38 102 GLN A N 1
ATOM 774 C CA . GLN A 1 102 ? 43.693 7.830 -51.156 1.00 80.38 102 GLN A CA 1
ATOM 775 C C . GLN A 1 102 ? 44.994 8.148 -50.394 1.00 80.38 102 GLN A C 1
ATOM 777 O O . GLN A 1 102 ? 45.720 9.052 -50.792 1.00 80.38 102 GLN A O 1
ATOM 782 N N . TRP A 1 103 ? 45.329 7.370 -49.352 1.00 77.50 103 TRP A N 1
ATOM 783 C CA . TRP A 1 103 ? 46.576 7.467 -48.567 1.00 77.50 103 TRP A CA 1
ATOM 784 C C . TRP A 1 103 ? 46.841 8.846 -47.936 1.00 77.50 103 TRP A C 1
ATOM 786 O O . TRP A 1 103 ? 47.983 9.211 -47.660 1.00 77.50 103 TRP A O 1
ATOM 796 N N . MET A 1 104 ? 45.779 9.601 -47.642 1.00 83.00 104 MET A N 1
ATOM 797 C CA . MET A 1 104 ? 45.877 10.901 -46.978 1.00 83.00 104 MET A CA 1
ATOM 798 C C . MET A 1 104 ? 45.825 10.749 -45.446 1.00 83.00 104 MET A C 1
ATOM 800 O O . MET A 1 104 ? 44.942 10.061 -44.923 1.00 83.00 104 MET A O 1
ATOM 804 N N . PRO A 1 105 ? 46.706 11.425 -44.681 1.00 87.25 105 PRO A N 1
ATOM 805 C CA . PRO A 1 105 ? 46.777 11.262 -43.225 1.00 87.25 105 PRO A CA 1
ATOM 806 C C . PRO A 1 105 ? 45.485 11.692 -42.514 1.00 87.25 105 PRO A C 1
ATOM 808 O O . PRO A 1 105 ? 45.061 11.051 -41.555 1.00 87.25 105 PRO A O 1
ATOM 811 N N . VAL A 1 106 ? 44.820 12.740 -43.011 1.00 87.19 106 VAL A N 1
ATOM 812 C CA . VAL A 1 106 ? 43.557 13.245 -42.445 1.00 87.19 106 VAL A CA 1
ATOM 813 C C . VAL A 1 106 ? 42.439 12.200 -42.544 1.00 87.19 106 VAL A C 1
ATOM 815 O O . VAL A 1 106 ? 41.641 12.051 -41.620 1.00 87.19 106 VAL A O 1
ATOM 818 N N . GLU A 1 107 ? 42.390 11.427 -43.628 1.00 86.25 107 GLU A N 1
ATOM 819 C CA . GLU A 1 107 ? 41.334 10.435 -43.849 1.00 86.25 107 GLU A CA 1
ATOM 820 C C . GLU A 1 107 ? 41.490 9.213 -42.953 1.00 86.25 107 GLU A C 1
ATOM 822 O O . GLU A 1 107 ? 40.500 8.722 -42.410 1.00 86.25 107 GLU A O 1
ATOM 827 N N . LEU A 1 108 ? 42.732 8.775 -42.731 1.00 89.25 108 LEU A N 1
ATOM 828 C CA . LEU A 1 108 ? 43.047 7.708 -41.783 1.00 89.25 108 LEU A CA 1
ATOM 829 C C . LEU A 1 108 ? 42.650 8.093 -40.353 1.00 89.25 108 LEU A C 1
ATOM 831 O O . LEU A 1 108 ? 42.074 7.274 -39.636 1.00 89.25 108 LEU A O 1
ATOM 835 N N . ILE A 1 109 ? 42.888 9.349 -39.958 1.00 92.12 109 ILE A N 1
ATOM 836 C CA . ILE A 1 109 ? 42.471 9.869 -38.648 1.00 92.12 109 ILE A CA 1
ATOM 837 C C . ILE A 1 109 ? 40.942 9.826 -38.516 1.00 92.12 109 ILE A C 1
ATOM 839 O O . ILE A 1 109 ? 40.427 9.322 -37.517 1.00 92.12 109 ILE A O 1
ATOM 843 N N . MET A 1 110 ? 40.202 10.292 -39.528 1.00 92.25 110 MET A N 1
ATOM 844 C CA . MET A 1 110 ? 38.733 10.280 -39.497 1.00 92.25 110 MET A CA 1
ATOM 845 C C . MET A 1 110 ? 38.149 8.863 -39.534 1.00 92.25 110 MET A C 1
ATOM 847 O O . MET A 1 110 ? 37.172 8.585 -38.837 1.00 92.25 110 MET A O 1
ATOM 851 N N . ALA A 1 111 ? 38.752 7.948 -40.296 1.00 92.81 111 ALA A N 1
ATOM 852 C CA . ALA A 1 111 ? 38.368 6.540 -40.297 1.00 92.81 111 ALA A CA 1
ATOM 853 C C . ALA A 1 111 ? 38.587 5.912 -38.911 1.00 92.81 111 ALA A C 1
ATOM 855 O O . ALA A 1 111 ? 37.685 5.258 -38.389 1.00 92.81 111 ALA A O 1
ATOM 856 N N . GLY A 1 112 ? 39.732 6.180 -38.273 1.00 94.25 112 GLY A N 1
ATOM 857 C CA . GLY A 1 112 ? 40.003 5.765 -36.896 1.00 94.25 112 GLY A CA 1
ATOM 858 C C . GLY A 1 112 ? 38.978 6.320 -35.904 1.00 94.25 112 GLY A C 1
ATOM 859 O O . GLY A 1 112 ? 38.435 5.570 -35.091 1.00 94.25 112 GLY A O 1
ATOM 860 N N . LEU A 1 113 ? 38.637 7.608 -36.016 1.00 95.50 113 LEU A N 1
ATOM 861 C CA . LEU A 1 113 ? 37.620 8.253 -35.183 1.00 95.50 113 LEU A CA 1
ATOM 862 C C . LEU A 1 113 ? 36.246 7.584 -35.332 1.00 95.50 113 LEU A C 1
ATOM 864 O O . LEU A 1 113 ? 35.589 7.293 -34.332 1.00 95.50 113 LEU A O 1
ATOM 868 N N . LEU A 1 114 ? 35.818 7.282 -36.560 1.00 96.00 114 LEU A N 1
ATOM 869 C CA . LEU A 1 114 ? 34.562 6.576 -36.820 1.00 96.00 114 LEU A CA 1
ATOM 870 C C . LEU A 1 114 ? 34.574 5.149 -36.250 1.00 96.00 114 LEU A C 1
ATOM 872 O O . LEU A 1 114 ? 33.627 4.758 -35.564 1.00 96.00 114 LEU A O 1
ATOM 876 N N . ILE A 1 115 ? 35.663 4.404 -36.457 1.00 96.31 115 ILE A N 1
ATOM 877 C CA . ILE A 1 115 ? 35.838 3.035 -35.949 1.00 96.31 115 ILE A CA 1
ATOM 878 C C . ILE A 1 115 ? 35.784 2.992 -34.419 1.00 96.31 115 ILE A C 1
ATOM 880 O O . ILE A 1 115 ? 35.185 2.072 -33.870 1.00 96.31 115 ILE A O 1
ATOM 884 N N . VAL A 1 116 ? 36.360 3.979 -33.724 1.00 97.12 116 VAL A N 1
ATOM 885 C CA . VAL A 1 116 ? 36.330 4.069 -32.252 1.00 97.12 116 VAL A CA 1
ATOM 886 C C . VAL A 1 116 ? 34.990 4.599 -31.736 1.00 97.12 116 VAL A C 1
ATOM 888 O O . VAL A 1 116 ? 34.474 4.129 -30.718 1.00 97.12 116 VAL A O 1
ATOM 891 N N . SER A 1 117 ? 34.381 5.556 -32.435 1.00 96.00 117 SER A N 1
ATOM 892 C CA . SER A 1 117 ? 33.108 6.149 -32.015 1.00 96.00 117 SER A CA 1
ATOM 893 C C . SER A 1 117 ? 31.937 5.163 -32.090 1.00 96.00 117 SER A C 1
ATOM 895 O O . SER A 1 117 ? 31.034 5.226 -31.257 1.00 96.00 117 SER A O 1
ATOM 897 N N . LEU A 1 118 ? 31.944 4.212 -33.030 1.00 95.69 118 LEU A N 1
ATOM 898 C CA . LEU A 1 118 ? 30.872 3.223 -33.182 1.00 95.69 118 LEU A CA 1
ATOM 899 C C . LEU A 1 118 ? 30.686 2.322 -31.949 1.00 95.69 118 LEU A C 1
ATOM 901 O O . LEU A 1 118 ? 29.566 2.274 -31.427 1.00 95.69 118 LEU A O 1
ATOM 905 N N . PRO A 1 119 ? 31.722 1.635 -31.428 1.00 96.12 119 PRO A N 1
ATOM 906 C CA . PRO A 1 119 ? 31.600 0.877 -30.192 1.00 96.12 119 PRO A CA 1
ATOM 907 C C . PRO A 1 119 ? 31.317 1.786 -28.989 1.00 96.12 119 PRO A C 1
ATOM 909 O O . PRO A 1 119 ? 30.549 1.381 -28.117 1.00 96.12 119 PRO A O 1
ATOM 912 N N . PHE A 1 120 ? 31.848 3.015 -28.955 1.00 96.06 120 PHE A N 1
ATOM 913 C CA . PHE A 1 120 ? 31.550 3.980 -27.892 1.00 96.06 120 PHE A CA 1
ATOM 914 C C . PHE A 1 120 ? 30.057 4.342 -27.839 1.00 96.06 120 PHE A C 1
ATOM 916 O O . PHE A 1 120 ? 29.411 4.169 -26.804 1.00 96.06 120 PHE A O 1
ATOM 923 N N . PHE A 1 121 ? 29.461 4.768 -28.954 1.00 95.94 121 PHE A N 1
ATOM 924 C CA . PHE A 1 121 ? 28.037 5.096 -28.999 1.00 95.94 121 PHE A CA 1
ATOM 925 C C . PHE A 1 121 ? 27.151 3.862 -28.810 1.00 95.94 121 PHE A C 1
ATOM 927 O O . PHE A 1 121 ? 26.107 3.954 -28.164 1.00 95.94 121 PHE A O 1
ATOM 934 N N . ALA A 1 122 ? 27.568 2.686 -29.295 1.00 94.00 122 ALA A N 1
ATOM 935 C CA . ALA A 1 122 ? 26.865 1.436 -29.015 1.00 94.00 122 ALA A CA 1
ATOM 936 C C . ALA A 1 122 ? 26.885 1.091 -27.513 1.00 94.00 122 ALA A C 1
ATOM 938 O O . ALA A 1 122 ? 25.880 0.612 -26.980 1.00 94.00 122 ALA A O 1
ATOM 939 N N . TYR A 1 123 ? 27.994 1.352 -26.815 1.00 94.31 123 TYR A N 1
ATOM 940 C CA . TYR A 1 123 ? 28.088 1.216 -25.361 1.00 94.31 123 TYR A CA 1
ATOM 941 C C . TYR A 1 123 ? 27.157 2.201 -24.642 1.00 94.31 123 TYR A C 1
ATOM 943 O O . TYR A 1 123 ? 26.378 1.777 -23.786 1.00 94.31 123 TYR A O 1
ATOM 951 N N . VAL A 1 124 ? 27.170 3.483 -25.024 1.00 93.94 124 VAL A N 1
ATOM 952 C CA . VAL A 1 124 ? 26.286 4.513 -24.449 1.00 93.94 124 VAL A CA 1
ATOM 953 C C . VAL A 1 124 ? 24.814 4.146 -24.644 1.00 93.94 124 VAL A C 1
ATOM 955 O O . VAL A 1 124 ? 24.061 4.131 -23.673 1.00 93.94 124 VAL A O 1
ATOM 958 N N . ALA A 1 125 ? 24.408 3.758 -25.855 1.00 92.88 125 ALA A N 1
ATOM 959 C CA . ALA A 1 125 ? 23.039 3.333 -26.147 1.00 92.88 125 ALA A CA 1
ATOM 960 C C . ALA A 1 125 ? 22.614 2.125 -25.291 1.00 92.88 125 ALA A C 1
ATOM 962 O O . ALA A 1 125 ? 21.527 2.118 -24.713 1.00 92.88 125 ALA A O 1
ATOM 963 N N . ARG A 1 126 ? 23.492 1.120 -25.134 1.00 91.88 126 ARG A N 1
ATOM 964 C CA . ARG A 1 126 ? 23.241 -0.036 -24.252 1.00 91.88 126 ARG A CA 1
ATOM 965 C C . ARG A 1 126 ? 23.111 0.373 -22.786 1.00 91.88 126 ARG A C 1
ATOM 967 O O . ARG A 1 126 ? 22.270 -0.187 -22.082 1.00 91.88 126 ARG A O 1
ATOM 974 N N . ARG A 1 127 ? 23.933 1.318 -22.323 1.00 92.38 127 ARG A N 1
ATOM 975 C CA . ARG A 1 127 ? 23.880 1.844 -20.954 1.00 92.38 127 ARG A CA 1
ATOM 976 C C . ARG A 1 127 ? 22.563 2.575 -20.698 1.00 92.38 127 ARG A C 1
ATOM 978 O O . ARG A 1 127 ? 21.913 2.268 -19.706 1.00 92.38 127 ARG A O 1
ATOM 985 N N . LEU A 1 128 ? 22.141 3.450 -21.611 1.00 90.69 128 LEU A N 1
ATOM 986 C CA . LEU A 1 128 ? 20.853 4.149 -21.534 1.00 90.69 128 LEU A CA 1
ATOM 987 C C . LEU A 1 128 ? 19.680 3.164 -21.471 1.00 90.69 128 LEU A C 1
ATOM 989 O O . LEU A 1 128 ? 18.849 3.268 -20.576 1.00 90.69 128 LEU A O 1
ATOM 993 N N . ASN A 1 129 ? 19.668 2.150 -22.341 1.00 90.69 129 ASN A N 1
ATOM 994 C CA . ASN A 1 129 ? 18.624 1.123 -22.349 1.00 90.69 129 ASN A CA 1
ATOM 995 C C . ASN A 1 129 ? 18.525 0.374 -21.013 1.00 90.69 129 ASN A C 1
ATOM 997 O O . ASN A 1 129 ? 17.442 0.199 -20.462 1.00 90.69 129 ASN A O 1
ATOM 1001 N N . ARG A 1 130 ? 19.672 -0.052 -20.462 1.00 91.00 130 ARG A N 1
ATOM 1002 C CA . ARG A 1 130 ? 19.716 -0.734 -19.160 1.00 91.00 130 ARG A CA 1
ATOM 1003 C C . ARG A 1 130 ? 19.165 0.150 -18.043 1.00 91.00 130 ARG A C 1
ATOM 1005 O O . ARG A 1 130 ? 18.392 -0.345 -17.230 1.00 91.00 130 ARG A O 1
ATOM 1012 N N . SER A 1 131 ? 19.516 1.435 -18.034 1.00 91.56 131 SER A N 1
ATOM 1013 C CA . SER A 1 131 ? 18.990 2.388 -17.054 1.00 91.56 131 SER A CA 1
ATOM 1014 C C . SER A 1 131 ? 17.477 2.581 -17.188 1.00 91.56 131 SER A C 1
ATOM 1016 O O . SER A 1 131 ? 16.770 2.546 -16.185 1.00 91.56 131 SER A O 1
ATOM 1018 N N . SER A 1 132 ? 16.959 2.737 -18.409 1.00 89.38 132 SER A N 1
ATOM 1019 C CA . SER A 1 132 ? 15.518 2.879 -18.650 1.00 89.38 132 SER A CA 1
ATOM 1020 C C . SER A 1 132 ? 14.730 1.638 -18.225 1.00 89.38 132 SER A C 1
ATOM 1022 O O . SER A 1 132 ? 13.689 1.773 -17.587 1.00 89.38 132 SER A O 1
ATOM 1024 N N . LEU A 1 133 ? 15.236 0.435 -18.522 1.00 89.94 133 LEU A N 1
ATOM 1025 C CA . LEU A 1 133 ? 14.602 -0.823 -18.111 1.00 89.94 133 LEU A CA 1
ATOM 1026 C C . LEU A 1 133 ? 14.563 -0.980 -16.587 1.00 89.94 133 LEU A C 1
ATOM 1028 O O . LEU A 1 133 ? 13.536 -1.371 -16.043 1.00 89.94 133 LEU A O 1
ATOM 1032 N N . MET A 1 134 ? 15.651 -0.629 -15.901 1.00 92.44 134 MET A N 1
ATOM 1033 C CA . MET A 1 134 ? 15.722 -0.670 -14.439 1.00 92.44 134 MET A CA 1
ATOM 1034 C C . MET A 1 134 ? 14.735 0.310 -13.783 1.00 92.44 134 MET A C 1
ATOM 1036 O O . MET A 1 134 ? 14.084 -0.021 -12.797 1.00 92.44 134 MET A O 1
ATOM 1040 N N . LEU A 1 135 ? 14.571 1.513 -14.342 1.00 92.44 135 LEU A N 1
ATOM 1041 C CA . LEU A 1 135 ? 13.573 2.468 -13.847 1.00 92.44 135 LEU A CA 1
ATOM 1042 C C . LEU A 1 135 ? 12.137 1.961 -14.029 1.00 92.44 135 LEU A C 1
ATOM 1044 O O . LEU A 1 135 ? 11.298 2.192 -13.161 1.00 92.44 135 LEU A O 1
ATOM 1048 N N . LEU A 1 136 ? 11.845 1.282 -15.142 1.00 91.81 136 LEU A N 1
ATOM 1049 C CA . LEU A 1 136 ? 10.529 0.688 -15.380 1.00 91.81 136 LEU A CA 1
ATOM 1050 C C . LEU A 1 136 ? 10.232 -0.446 -14.391 1.00 91.81 136 LEU A C 1
ATOM 1052 O O . LEU A 1 136 ? 9.131 -0.476 -13.844 1.00 91.81 136 LEU A O 1
ATOM 1056 N N . SER A 1 137 ? 11.201 -1.324 -14.109 1.00 92.19 137 SER A N 1
ATOM 1057 C CA . SER A 1 137 ? 11.007 -2.401 -13.129 1.00 92.19 137 SER A CA 1
ATOM 1058 C C . SER A 1 137 ? 10.763 -1.853 -11.724 1.00 92.19 137 SER A C 1
ATOM 1060 O O . SER A 1 137 ? 9.814 -2.277 -11.075 1.00 92.19 137 SER A O 1
ATOM 1062 N N . PHE A 1 138 ? 11.535 -0.850 -11.290 1.00 94.62 138 PHE A N 1
ATOM 1063 C CA . PHE A 1 138 ? 11.318 -0.221 -9.983 1.00 94.62 138 PHE A CA 1
ATOM 1064 C C . PHE A 1 138 ? 9.962 0.475 -9.873 1.00 94.62 138 PHE A C 1
ATOM 1066 O O . PHE A 1 138 ? 9.341 0.437 -8.815 1.00 94.62 138 PHE A O 1
ATOM 1073 N N . ARG A 1 139 ? 9.476 1.109 -10.950 1.00 93.44 139 ARG A N 1
ATOM 1074 C CA . ARG A 1 139 ? 8.125 1.689 -10.958 1.00 93.44 139 ARG A CA 1
ATOM 1075 C C . ARG A 1 139 ? 7.059 0.611 -10.795 1.00 93.44 139 ARG A C 1
ATOM 1077 O O . ARG A 1 139 ? 6.208 0.767 -9.932 1.00 93.44 139 ARG A O 1
ATOM 1084 N N . SER A 1 140 ? 7.160 -0.480 -11.555 1.00 94.44 140 SER A N 1
ATOM 1085 C CA . SER A 1 140 ? 6.219 -1.602 -11.470 1.00 94.44 140 SER A CA 1
ATOM 1086 C C . SER A 1 140 ? 6.204 -2.249 -10.083 1.00 94.44 140 SER A C 1
ATOM 1088 O O . SER A 1 140 ? 5.134 -2.544 -9.565 1.00 94.44 140 SER A O 1
ATOM 1090 N N . GLU A 1 141 ? 7.374 -2.468 -9.481 1.00 95.50 141 GLU A N 1
ATOM 1091 C CA . GLU A 1 141 ? 7.495 -3.049 -8.139 1.00 95.50 141 GLU A CA 1
ATOM 1092 C C . GLU A 1 141 ? 6.911 -2.117 -7.073 1.00 95.50 141 GLU A C 1
ATOM 1094 O O . GLU A 1 141 ? 6.120 -2.538 -6.233 1.00 95.50 141 GLU A O 1
ATOM 1099 N N . LYS A 1 142 ? 7.228 -0.820 -7.155 1.00 96.00 142 LYS A N 1
ATOM 1100 C CA . LYS A 1 142 ? 6.668 0.201 -6.266 1.00 96.00 142 LYS A CA 1
ATOM 1101 C C . LYS A 1 142 ? 5.142 0.276 -6.390 1.00 96.00 142 LYS A C 1
ATOM 1103 O O . LYS A 1 142 ? 4.465 0.366 -5.373 1.00 96.00 142 LYS A O 1
ATOM 1108 N N . ASP A 1 143 ? 4.595 0.241 -7.603 1.00 96.25 143 ASP A N 1
ATOM 1109 C CA . ASP A 1 143 ? 3.144 0.294 -7.813 1.00 96.25 143 ASP A CA 1
ATOM 1110 C C . ASP A 1 143 ? 2.449 -0.969 -7.258 1.00 96.25 143 ASP A C 1
ATOM 1112 O O . ASP A 1 143 ? 1.378 -0.859 -6.662 1.00 96.25 143 ASP A O 1
ATOM 1116 N N . ALA A 1 144 ? 3.086 -2.144 -7.349 1.00 96.25 144 ALA A N 1
ATOM 1117 C CA . ALA A 1 144 ? 2.595 -3.374 -6.722 1.00 96.25 144 ALA A CA 1
ATOM 1118 C C . ALA A 1 144 ? 2.592 -3.291 -5.184 1.00 96.25 144 ALA A C 1
ATOM 1120 O O . ALA A 1 144 ? 1.581 -3.604 -4.557 1.00 96.25 144 ALA A O 1
ATOM 1121 N N . LEU A 1 145 ? 3.680 -2.800 -4.579 1.00 97.12 145 LEU A N 1
ATOM 1122 C CA . LEU A 1 145 ? 3.776 -2.613 -3.125 1.00 97.12 145 LEU A CA 1
ATOM 1123 C C . LEU A 1 145 ? 2.760 -1.594 -2.595 1.00 97.12 145 LEU A C 1
ATOM 1125 O O . LEU A 1 145 ? 2.215 -1.774 -1.510 1.00 97.12 145 LEU A O 1
ATOM 1129 N N . ILE A 1 146 ? 2.492 -0.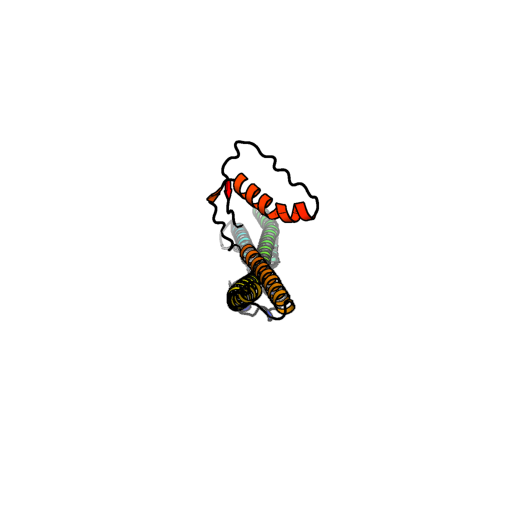522 -3.348 1.00 97.19 146 ILE A N 1
ATOM 1130 C CA . ILE A 1 146 ? 1.468 0.466 -2.981 1.00 97.19 146 ILE A CA 1
ATOM 1131 C C . ILE A 1 146 ? 0.083 -0.184 -2.963 1.00 97.19 146 ILE A C 1
ATOM 1133 O O . ILE A 1 146 ? -0.671 0.041 -2.018 1.00 97.19 146 ILE A O 1
ATOM 1137 N N . ALA A 1 147 ? -0.245 -0.997 -3.971 1.00 96.88 147 ALA A N 1
ATOM 1138 C CA . ALA A 1 147 ? -1.521 -1.704 -4.019 1.00 96.88 147 ALA A CA 1
ATOM 1139 C C . ALA A 1 147 ? -1.671 -2.684 -2.843 1.00 96.88 147 ALA A C 1
ATOM 1141 O O . ALA A 1 147 ? -2.703 -2.694 -2.175 1.00 96.88 147 ALA A O 1
ATOM 1142 N N . GLU A 1 148 ? -0.628 -3.458 -2.536 1.00 97.25 148 GLU A N 1
ATOM 1143 C CA . GLU A 1 148 ? -0.622 -4.372 -1.390 1.00 97.25 148 GLU A CA 1
ATOM 1144 C C . GLU A 1 148 ? -0.804 -3.619 -0.063 1.00 97.25 148 GLU A C 1
ATOM 1146 O O . GLU A 1 148 ? -1.672 -3.971 0.740 1.00 97.25 148 GLU A O 1
ATOM 1151 N N . LEU A 1 149 ? -0.059 -2.530 0.142 1.00 97.75 149 LEU A N 1
ATOM 1152 C CA . LEU A 1 149 ? -0.163 -1.708 1.346 1.00 97.75 149 LEU A CA 1
ATOM 1153 C C . LEU A 1 149 ? -1.569 -1.124 1.530 1.00 97.75 149 LEU A C 1
ATOM 1155 O O . LEU A 1 149 ? -2.080 -1.109 2.651 1.00 97.75 149 LEU A O 1
ATOM 1159 N N . ASP A 1 150 ? -2.202 -0.658 0.453 1.00 97.38 150 ASP A N 1
ATOM 1160 C CA . ASP A 1 150 ? -3.554 -0.102 0.507 1.00 97.38 150 ASP A CA 1
ATOM 1161 C C . ASP A 1 150 ? -4.586 -1.170 0.902 1.00 97.38 150 ASP A C 1
ATOM 1163 O O . ASP A 1 150 ? -5.409 -0.946 1.795 1.00 97.38 150 ASP A O 1
ATOM 1167 N N . THR A 1 151 ? -4.477 -2.380 0.339 1.00 97.50 151 THR A N 1
ATOM 1168 C CA . THR A 1 151 ? -5.350 -3.505 0.720 1.00 97.50 151 THR A CA 1
ATOM 1169 C C . THR A 1 151 ? -5.169 -3.914 2.182 1.00 97.50 151 THR A C 1
ATOM 1171 O O . THR A 1 151 ? -6.154 -4.035 2.913 1.00 97.50 151 THR A O 1
ATOM 1174 N N . ALA A 1 152 ? -3.926 -4.048 2.653 1.00 96.88 152 ALA A N 1
ATOM 1175 C CA . ALA A 1 152 ? -3.630 -4.403 4.039 1.00 96.88 152 ALA A CA 1
ATOM 1176 C C . ALA A 1 152 ? -4.133 -3.332 5.019 1.00 96.88 152 ALA A C 1
ATOM 1178 O O . ALA A 1 152 ? -4.701 -3.651 6.068 1.00 96.88 152 ALA A O 1
ATOM 1179 N N . LYS A 1 153 ? -3.974 -2.052 4.663 1.00 97.44 153 LYS A N 1
ATOM 1180 C CA . LYS A 1 153 ? -4.491 -0.931 5.449 1.00 97.44 153 LYS A CA 1
ATOM 1181 C C . LYS A 1 153 ? -6.016 -0.953 5.522 1.00 97.44 153 LYS A C 1
ATOM 1183 O O . LYS A 1 153 ? -6.557 -0.825 6.616 1.00 97.44 153 LYS A O 1
ATOM 1188 N N . SER A 1 154 ? -6.697 -1.158 4.394 1.00 97.56 154 SER A N 1
ATOM 1189 C CA . SER A 1 154 ? -8.159 -1.250 4.349 1.00 97.56 154 SER A CA 1
ATOM 1190 C C . SER A 1 154 ? -8.685 -2.384 5.236 1.00 97.56 154 SER A C 1
ATOM 1192 O O . SER A 1 154 ? -9.586 -2.155 6.044 1.00 97.56 154 SER A O 1
ATOM 1194 N N . MET A 1 155 ? -8.068 -3.569 5.170 1.00 96.88 155 MET A N 1
ATOM 1195 C CA . MET A 1 155 ? -8.427 -4.706 6.025 1.00 96.88 155 MET A CA 1
ATOM 1196 C C . MET A 1 155 ? -8.210 -4.411 7.515 1.00 96.88 155 MET A C 1
ATOM 1198 O O . MET A 1 155 ? -9.054 -4.750 8.345 1.00 96.88 155 MET A O 1
ATOM 1202 N N . SER A 1 156 ? -7.090 -3.769 7.858 1.00 97.50 156 SER A N 1
ATOM 1203 C CA . SER A 1 156 ? -6.775 -3.377 9.236 1.00 97.50 156 SER A CA 1
ATOM 1204 C C . SER A 1 156 ? -7.781 -2.360 9.786 1.00 97.50 156 SER A C 1
ATOM 1206 O O . SER A 1 156 ? -8.308 -2.530 10.887 1.00 97.50 156 SER A O 1
ATOM 1208 N N . ASP A 1 157 ? -8.115 -1.336 8.997 1.00 97.38 157 ASP A N 1
ATOM 1209 C CA . ASP A 1 157 ? -9.095 -0.320 9.380 1.00 97.38 157 ASP A CA 1
ATOM 1210 C C . ASP A 1 157 ? -10.496 -0.914 9.568 1.00 97.38 157 ASP A C 1
ATOM 1212 O O . ASP A 1 157 ? -11.199 -0.544 10.510 1.00 97.38 157 ASP A O 1
ATOM 1216 N N . GLU A 1 158 ? -10.900 -1.861 8.721 1.00 97.69 158 GLU A N 1
ATOM 1217 C CA . GLU A 1 158 ? -12.178 -2.555 8.869 1.00 97.69 158 GLU A CA 1
ATOM 1218 C C . GLU A 1 158 ? -12.219 -3.421 10.138 1.00 97.69 158 GLU A C 1
ATOM 1220 O O . GLU A 1 158 ? -13.190 -3.370 10.895 1.00 97.69 158 GLU A O 1
ATOM 1225 N N . ALA A 1 159 ? -11.155 -4.182 10.413 1.00 96.31 159 ALA A N 1
ATOM 1226 C CA . ALA A 1 159 ? -11.052 -4.996 11.621 1.00 96.31 159 ALA A CA 1
ATOM 1227 C C . ALA A 1 159 ? -11.097 -4.134 12.891 1.00 96.31 159 ALA A C 1
ATOM 1229 O O . ALA A 1 159 ? -11.809 -4.472 13.840 1.00 96.31 159 ALA A O 1
ATOM 1230 N N . ARG A 1 160 ? -10.397 -2.991 12.884 1.00 96.62 160 ARG A N 1
ATOM 1231 C CA . ARG A 1 160 ? -10.441 -2.012 13.975 1.00 96.62 160 ARG A CA 1
ATOM 1232 C C . ARG A 1 160 ? -11.857 -1.490 14.202 1.00 96.62 160 ARG A C 1
ATOM 1234 O O . ARG A 1 160 ? -12.332 -1.550 15.331 1.00 96.62 160 ARG A O 1
ATOM 1241 N N . ARG A 1 161 ? -12.554 -1.050 13.147 1.00 96.56 161 ARG A N 1
ATOM 1242 C CA . ARG A 1 161 ? -13.944 -0.570 13.262 1.00 96.56 161 ARG A CA 1
ATOM 1243 C C . ARG A 1 161 ? -14.870 -1.637 13.838 1.00 96.56 161 ARG A C 1
ATOM 1245 O O . ARG A 1 161 ? -15.628 -1.348 14.753 1.00 96.56 161 ARG A O 1
ATOM 1252 N N . ARG A 1 162 ? -14.763 -2.887 13.369 1.00 95.69 162 ARG A N 1
ATOM 1253 C CA . ARG A 1 162 ? -15.559 -4.002 13.909 1.00 95.69 162 ARG A CA 1
ATOM 1254 C C . ARG A 1 162 ? -15.301 -4.234 15.400 1.00 95.69 162 ARG A C 1
ATOM 1256 O O . ARG A 1 162 ? -16.244 -4.499 16.143 1.00 95.69 162 ARG A O 1
ATOM 1263 N N . ALA A 1 163 ? -14.049 -4.131 15.844 1.00 93.56 163 ALA A N 1
ATOM 1264 C CA . ALA A 1 163 ? -13.701 -4.257 17.257 1.00 93.56 163 ALA A CA 1
ATOM 1265 C C . ALA A 1 163 ? -14.246 -3.086 18.096 1.00 93.56 163 ALA A C 1
ATOM 1267 O O . ALA A 1 163 ? -14.796 -3.307 19.176 1.00 93.56 163 ALA A O 1
ATOM 1268 N N . GLU A 1 164 ? -14.141 -1.855 17.592 1.00 91.06 164 GLU A N 1
ATOM 1269 C CA . GLU A 1 164 ? -14.684 -0.654 18.240 1.00 91.06 164 GLU A CA 1
ATOM 1270 C C . GLU A 1 164 ? -16.214 -0.726 18.374 1.00 91.06 164 GLU A C 1
ATOM 1272 O O . GLU A 1 164 ? -16.747 -0.506 19.465 1.00 91.06 164 GLU A O 1
ATOM 1277 N N . ASP A 1 165 ? -16.918 -1.118 17.310 1.00 92.19 165 ASP A N 1
ATOM 1278 C CA . ASP A 1 165 ? -18.374 -1.292 17.310 1.00 92.19 165 ASP A CA 1
ATOM 1279 C C . ASP A 1 165 ? -18.819 -2.372 18.306 1.00 92.19 165 ASP A C 1
ATOM 1281 O O . ASP A 1 165 ? -19.768 -2.168 19.071 1.00 92.19 165 ASP A O 1
ATOM 1285 N N . ALA A 1 166 ? -18.107 -3.503 18.357 1.00 89.81 166 ALA A N 1
ATOM 1286 C CA . ALA A 1 166 ? -18.370 -4.563 19.326 1.00 89.81 166 ALA A CA 1
ATOM 1287 C C . ALA A 1 166 ? -18.169 -4.078 20.772 1.00 89.81 166 ALA A C 1
ATOM 1289 O O . ALA A 1 166 ? -18.985 -4.382 21.646 1.00 89.81 166 ALA A O 1
ATOM 1290 N N . ASN A 1 167 ? -17.128 -3.281 21.029 1.00 84.94 167 ASN A N 1
ATOM 1291 C CA . ASN A 1 167 ? -16.873 -2.728 22.356 1.00 84.94 167 ASN A CA 1
ATOM 1292 C C . ASN A 1 167 ? -17.956 -1.716 22.771 1.00 84.94 167 ASN A C 1
ATOM 1294 O O . ASN A 1 167 ? -18.472 -1.760 23.890 1.00 84.94 167 ASN A O 1
ATOM 1298 N N . LEU A 1 168 ? -18.377 -0.845 21.848 1.00 85.62 168 LEU A N 1
ATOM 1299 C CA . LEU A 1 168 ? -19.484 0.085 22.077 1.00 85.62 168 LEU A CA 1
ATOM 1300 C C . LEU A 1 168 ? -20.797 -0.652 22.370 1.00 85.62 168 LEU A C 1
ATOM 1302 O O . LEU A 1 168 ? -21.532 -0.244 23.274 1.00 85.62 168 LEU A O 1
ATOM 1306 N N . ALA A 1 169 ? -21.082 -1.738 21.646 1.00 87.31 169 ALA A N 1
ATOM 1307 C CA . ALA A 1 169 ? -22.242 -2.587 21.894 1.00 87.31 169 ALA A CA 1
ATOM 1308 C C . ALA A 1 169 ? -22.172 -3.260 23.277 1.00 87.31 169 ALA A C 1
ATOM 1310 O O . ALA A 1 169 ? -23.151 -3.187 24.021 1.00 87.31 169 ALA A O 1
ATOM 1311 N N . LYS A 1 170 ? -21.011 -3.818 23.665 1.00 85.69 170 LYS A N 1
ATOM 1312 C CA . LYS A 1 170 ? -20.766 -4.381 25.009 1.00 85.69 170 LYS A CA 1
ATOM 1313 C C . LYS A 1 170 ? -21.061 -3.347 26.099 1.00 85.69 170 LYS A C 1
ATOM 1315 O O . LYS A 1 170 ? -21.841 -3.622 27.007 1.00 85.69 170 LYS A O 1
ATOM 1320 N N . SER A 1 171 ? -20.503 -2.136 25.986 1.00 82.75 171 SER A N 1
ATOM 1321 C CA . SER A 1 171 ? -20.735 -1.074 26.976 1.00 82.75 171 SER A CA 1
ATOM 1322 C C . SER A 1 171 ? -22.213 -0.681 27.078 1.00 82.75 171 SER A C 1
ATOM 1324 O O . SER A 1 171 ? -22.727 -0.509 28.181 1.00 82.75 171 SER A O 1
ATOM 1326 N N . ARG A 1 172 ? -22.906 -0.524 25.939 1.00 83.81 172 ARG A N 1
ATOM 1327 C CA . ARG A 1 172 ? -24.335 -0.160 25.916 1.00 83.81 172 ARG A CA 1
ATOM 1328 C C . ARG A 1 172 ? -25.205 -1.248 26.537 1.00 83.81 172 ARG A C 1
ATOM 1330 O O . ARG A 1 172 ? -26.097 -0.926 27.315 1.00 83.81 172 ARG A O 1
ATOM 1337 N N . PHE A 1 173 ? -24.926 -2.511 26.220 1.00 85.56 173 PHE A N 1
ATOM 1338 C CA . PHE A 1 173 ? -25.641 -3.654 26.779 1.00 85.56 173 PHE A CA 1
ATOM 1339 C C . PHE A 1 173 ? -25.525 -3.695 28.306 1.00 85.56 173 PHE A C 1
ATOM 1341 O O . PHE A 1 173 ? -26.540 -3.747 28.995 1.00 85.56 173 PHE A O 1
ATOM 1348 N N . LEU A 1 174 ? -24.305 -3.585 28.836 1.00 84.00 174 LEU A N 1
ATOM 1349 C CA . LEU A 1 174 ? -24.063 -3.637 30.279 1.00 84.00 174 LEU A CA 1
ATOM 1350 C C . LEU A 1 174 ? -24.707 -2.458 31.016 1.00 84.00 174 LEU A C 1
ATOM 1352 O O . LEU A 1 174 ? -25.358 -2.655 32.039 1.00 84.00 174 LEU A O 1
ATOM 1356 N N . ALA A 1 175 ? -24.614 -1.246 30.460 1.00 81.81 175 ALA A N 1
ATOM 1357 C CA . ALA A 1 175 ? -25.278 -0.079 31.033 1.00 81.81 175 ALA A CA 1
ATOM 1358 C C . ALA A 1 175 ? -26.809 -0.245 31.093 1.00 81.81 175 ALA A C 1
ATOM 1360 O O . ALA A 1 175 ? -27.415 0.072 32.114 1.00 81.81 175 ALA A O 1
ATOM 1361 N N . SER A 1 176 ? -27.432 -0.772 30.032 1.00 83.38 176 SER A N 1
ATOM 1362 C CA . SER A 1 176 ? -28.882 -1.012 29.996 1.00 83.38 176 SER A CA 1
ATOM 1363 C C . SER A 1 176 ? -29.307 -2.090 30.993 1.00 83.38 176 SER A C 1
ATOM 1365 O O . SER A 1 176 ? -30.227 -1.876 31.780 1.00 83.38 176 SER A O 1
ATOM 1367 N N . MET A 1 177 ? -28.598 -3.224 31.010 1.00 86.00 177 MET A N 1
ATOM 1368 C CA . MET A 1 177 ? -28.897 -4.344 31.908 1.00 86.00 177 MET A CA 1
ATOM 1369 C C . MET A 1 177 ? -28.779 -3.947 33.382 1.00 86.00 177 MET A C 1
ATOM 1371 O O . MET A 1 177 ? -29.599 -4.371 34.188 1.00 86.00 177 MET A O 1
ATOM 1375 N N . SER A 1 178 ? -27.822 -3.082 33.740 1.00 84.69 178 SER A N 1
ATOM 1376 C CA . SER A 1 178 ? -27.713 -2.541 35.103 1.00 84.69 178 SER A CA 1
ATOM 1377 C C . SER A 1 178 ? -29.014 -1.910 35.590 1.00 84.69 178 SER A C 1
ATOM 1379 O O . SER A 1 178 ? -29.493 -2.214 36.683 1.00 84.69 178 SER A O 1
ATOM 1381 N N . HIS A 1 179 ? -29.590 -1.026 34.773 1.00 85.56 179 HIS A N 1
ATOM 1382 C CA . HIS A 1 179 ? -30.809 -0.318 35.131 1.00 85.56 179 HIS A CA 1
ATOM 1383 C C . HIS A 1 179 ? -32.002 -1.271 35.209 1.00 85.56 179 HIS A C 1
ATOM 1385 O O . HIS A 1 179 ? -32.775 -1.187 36.163 1.00 85.56 179 HIS A O 1
ATOM 1391 N N . GLU A 1 180 ? -32.112 -2.205 34.262 1.00 88.31 180 GLU A N 1
ATOM 1392 C CA . GLU A 1 180 ? -33.197 -3.191 34.241 1.00 88.31 180 GLU A CA 1
ATOM 1393 C C . GLU A 1 180 ? -33.131 -4.188 35.405 1.00 88.31 180 GLU A C 1
ATOM 1395 O O . GLU A 1 180 ? -34.176 -4.634 35.873 1.00 88.31 180 GLU A O 1
ATOM 1400 N N . LEU A 1 181 ? -31.936 -4.502 35.917 1.00 86.81 181 LEU A N 1
ATOM 1401 C CA . LEU A 1 181 ? -31.755 -5.390 37.069 1.00 86.81 181 LEU A CA 1
ATOM 1402 C C . LEU A 1 181 ? -31.928 -4.670 38.412 1.00 86.81 181 LEU A C 1
ATOM 1404 O O . LEU A 1 181 ? -32.473 -5.249 39.352 1.00 86.81 181 LEU A O 1
ATOM 1408 N N . ARG A 1 182 ? -31.517 -3.401 38.522 1.00 86.69 182 ARG A N 1
ATOM 1409 C CA . ARG A 1 182 ? -31.576 -2.648 39.786 1.00 86.69 182 ARG A CA 1
ATOM 1410 C C . ARG A 1 182 ? -33.005 -2.443 40.284 1.00 86.69 182 ARG A C 1
ATOM 1412 O O . ARG A 1 182 ? -33.260 -2.574 41.477 1.00 86.69 182 ARG A O 1
ATOM 1419 N N . THR A 1 183 ? -33.943 -2.125 39.394 1.00 89.06 183 THR A N 1
ATOM 1420 C CA . THR A 1 183 ? -35.342 -1.866 39.768 1.00 89.06 183 THR A CA 1
ATOM 1421 C C . THR A 1 183 ? -36.032 -3.069 40.433 1.00 89.06 183 THR A C 1
ATOM 1423 O O . THR A 1 183 ? -36.543 -2.894 41.541 1.00 89.06 183 THR A O 1
ATOM 1426 N N . PRO A 1 184 ? -36.059 -4.280 39.839 1.00 90.81 184 PRO A N 1
ATOM 1427 C CA . PRO A 1 184 ? -36.666 -5.442 40.487 1.00 90.81 184 PRO A CA 1
ATOM 1428 C C . PRO A 1 184 ? -35.881 -5.900 41.721 1.00 90.81 184 PRO A C 1
ATOM 1430 O O . PRO A 1 184 ? -36.495 -6.307 42.705 1.00 90.81 184 PRO A O 1
ATOM 1433 N N . LEU A 1 185 ? -34.549 -5.795 41.710 1.00 91.25 185 LEU A N 1
ATOM 1434 C CA . LEU A 1 185 ? -33.723 -6.228 42.837 1.00 91.25 185 LEU A CA 1
ATOM 1435 C C . LEU A 1 185 ? -33.928 -5.345 44.073 1.00 91.25 185 LEU A C 1
ATOM 1437 O O . LEU A 1 185 ? -34.123 -5.869 45.164 1.00 91.25 185 LEU A O 1
ATOM 1441 N N . ASN A 1 186 ? -34.003 -4.022 43.896 1.00 90.38 186 ASN A N 1
ATOM 1442 C CA . ASN A 1 186 ? -34.325 -3.098 44.985 1.00 90.38 186 ASN A CA 1
ATOM 1443 C C . ASN A 1 186 ? -35.723 -3.351 45.567 1.00 90.38 186 ASN A C 1
ATOM 1445 O O . ASN A 1 186 ? -35.922 -3.191 46.769 1.00 90.38 186 ASN A O 1
ATOM 1449 N N . ALA A 1 187 ? -36.691 -3.760 44.740 1.00 92.56 187 ALA A N 1
ATOM 1450 C CA . ALA A 1 187 ? -38.014 -4.137 45.231 1.00 92.56 187 ALA A CA 1
ATOM 1451 C C . ALA A 1 187 ? -37.952 -5.411 46.091 1.00 92.56 187 ALA A C 1
ATOM 1453 O O . ALA A 1 187 ? -38.520 -5.433 47.180 1.00 92.56 187 ALA A O 1
ATOM 1454 N N . ILE A 1 188 ? -37.232 -6.445 45.638 1.00 91.75 188 ILE A N 1
ATOM 1455 C CA . ILE A 1 188 ? -37.030 -7.690 46.400 1.00 91.75 188 ILE A CA 1
ATOM 1456 C C . ILE A 1 188 ? -36.335 -7.396 47.732 1.00 91.75 188 ILE A C 1
ATOM 1458 O O . ILE A 1 188 ? -36.837 -7.831 48.764 1.00 91.75 188 ILE A O 1
ATOM 1462 N N . LEU A 1 189 ? -35.248 -6.617 47.708 1.00 93.38 189 LEU A N 1
ATOM 1463 C CA . LEU A 1 189 ? -34.498 -6.209 48.898 1.00 93.38 189 LEU A CA 1
ATOM 1464 C C . LEU A 1 189 ? -35.370 -5.458 49.904 1.00 93.38 189 LEU A C 1
ATOM 1466 O O . LEU A 1 189 ? -35.342 -5.779 51.090 1.00 93.38 189 LEU A O 1
ATOM 1470 N N . GLY A 1 190 ? -36.173 -4.500 49.432 1.00 91.62 190 GLY A N 1
ATOM 1471 C CA . GLY A 1 190 ? -37.075 -3.735 50.290 1.00 91.62 190 GLY A CA 1
ATOM 1472 C C . GLY A 1 190 ? -38.171 -4.603 50.911 1.00 91.62 190 GLY A C 1
ATOM 1473 O O . GLY A 1 190 ? -38.450 -4.486 52.102 1.00 91.62 190 GLY A O 1
ATOM 1474 N N . PHE A 1 191 ? -38.779 -5.515 50.143 1.00 93.00 191 PHE A N 1
ATOM 1475 C CA . PHE A 1 191 ? -39.786 -6.429 50.689 1.00 93.00 191 PHE A CA 1
ATOM 1476 C C . PHE A 1 191 ? -39.186 -7.433 51.675 1.00 93.00 191 PHE A C 1
ATOM 1478 O O . PHE A 1 191 ? -39.775 -7.667 52.732 1.00 93.00 191 PHE A O 1
ATOM 1485 N N . SER A 1 192 ? -38.023 -8.005 51.362 1.00 94.50 192 SER A N 1
ATOM 1486 C CA . SER A 1 192 ? -37.350 -8.960 52.239 1.00 94.50 192 SER A CA 1
ATOM 1487 C C . SER A 1 192 ? -36.865 -8.298 53.530 1.00 94.50 192 SER A C 1
ATOM 1489 O O . SER A 1 192 ? -36.979 -8.906 54.589 1.00 94.50 192 SER A O 1
ATOM 1491 N N . GLU A 1 193 ? -36.423 -7.038 53.480 1.00 93.75 193 GLU A N 1
ATOM 1492 C CA . GLU A 1 193 ? -36.060 -6.244 54.659 1.00 93.75 193 GLU A CA 1
ATOM 1493 C C . GLU A 1 193 ? -37.278 -5.932 55.541 1.00 93.75 193 GLU A C 1
ATOM 1495 O O . GLU A 1 193 ? -37.250 -6.168 56.750 1.00 93.75 193 GLU A O 1
ATOM 1500 N N . VAL A 1 194 ? -38.379 -5.461 54.943 1.00 92.75 194 VAL A N 1
ATOM 1501 C CA . VAL A 1 194 ? -39.642 -5.193 55.656 1.00 92.75 194 VAL A CA 1
ATOM 1502 C C . VAL A 1 194 ? -40.169 -6.457 56.339 1.00 92.75 194 VAL A C 1
ATOM 1504 O O . VAL A 1 194 ? -40.637 -6.388 57.478 1.00 92.75 194 VAL A O 1
ATOM 1507 N N . MET A 1 195 ? -40.069 -7.608 55.666 1.00 92.12 195 MET A N 1
ATOM 1508 C CA . MET A 1 195 ? -40.419 -8.911 56.229 1.00 92.12 195 MET A CA 1
ATOM 1509 C C . MET A 1 195 ? -39.467 -9.315 57.358 1.00 92.12 195 MET A C 1
ATOM 1511 O O . MET A 1 195 ? -39.929 -9.640 58.445 1.00 92.12 195 MET A O 1
ATOM 1515 N N . ALA A 1 196 ? -38.151 -9.267 57.140 1.00 89.94 196 ALA A N 1
ATOM 1516 C CA . ALA A 1 196 ? -37.150 -9.674 58.126 1.00 89.94 196 ALA A CA 1
ATOM 1517 C C . ALA A 1 196 ? -37.213 -8.848 59.423 1.00 89.94 196 ALA A C 1
ATOM 1519 O O . ALA A 1 196 ? -36.986 -9.392 60.505 1.00 89.94 196 ALA A O 1
ATOM 1520 N N . ASN A 1 197 ? -37.552 -7.561 59.310 1.00 90.56 197 ASN A N 1
ATOM 1521 C CA . ASN A 1 197 ? -37.684 -6.626 60.429 1.00 90.56 197 ASN A CA 1
ATOM 1522 C C . ASN A 1 197 ? -39.087 -6.607 61.060 1.00 90.56 197 ASN A C 1
ATOM 1524 O O . ASN A 1 197 ? -39.317 -5.833 61.986 1.00 90.56 197 ASN A O 1
ATOM 1528 N N . GLU A 1 198 ? -40.024 -7.428 60.569 1.00 90.31 198 GLU A N 1
ATOM 1529 C CA . GLU A 1 198 ? -41.388 -7.554 61.110 1.00 90.31 198 GLU A CA 1
ATOM 1530 C C . GLU A 1 198 ? -42.138 -6.205 61.205 1.00 90.31 198 GLU A C 1
ATOM 1532 O O . GLU A 1 198 ? -42.984 -5.999 62.076 1.00 90.31 198 GLU A O 1
ATOM 1537 N N . VAL A 1 199 ? -41.854 -5.269 60.286 1.00 89.00 199 VAL A N 1
ATOM 1538 C CA . VAL A 1 199 ? -42.360 -3.877 60.333 1.00 89.00 199 VAL A CA 1
ATOM 1539 C C . VAL A 1 199 ? -43.891 -3.813 60.268 1.00 89.00 199 VAL A C 1
ATOM 1541 O O . VAL A 1 199 ? -44.508 -2.925 60.852 1.00 89.00 199 VAL A O 1
ATOM 1544 N N . LEU A 1 200 ? -44.517 -4.765 59.571 1.00 88.00 200 LEU A N 1
ATOM 1545 C CA . LEU A 1 200 ? -45.975 -4.875 59.429 1.00 88.00 200 LEU A CA 1
ATOM 1546 C C . LEU A 1 200 ? -46.622 -5.822 60.457 1.00 88.00 200 LEU A C 1
ATOM 1548 O O . LEU A 1 200 ? -47.817 -6.102 60.363 1.00 88.00 200 LEU A O 1
ATOM 1552 N N . GLY A 1 201 ? -45.854 -6.300 61.437 1.00 87.56 201 GLY A N 1
ATOM 1553 C CA . GLY A 1 201 ? -46.308 -7.195 62.497 1.00 87.56 201 GLY A CA 1
ATOM 1554 C C . GLY A 1 201 ? -45.475 -8.479 62.609 1.00 87.56 201 GLY A C 1
ATOM 1555 O O . G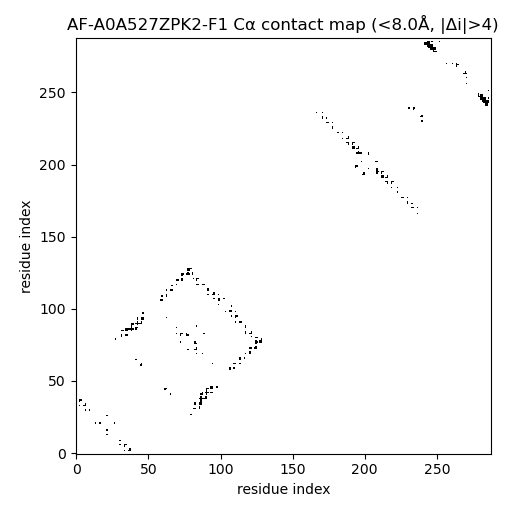LY A 1 201 ? -44.739 -8.829 61.684 1.00 87.56 201 GLY A O 1
ATOM 1556 N N . PRO A 1 202 ? -45.597 -9.196 63.742 1.00 87.19 202 PRO A N 1
ATOM 1557 C CA . PRO A 1 202 ? -44.790 -10.377 64.035 1.00 87.19 202 PRO A CA 1
ATOM 1558 C C . PRO A 1 202 ? -45.157 -11.569 63.144 1.00 87.19 202 PRO A C 1
ATOM 1560 O O . PRO A 1 202 ? -46.338 -11.867 62.933 1.00 87.19 202 PRO A O 1
ATOM 1563 N N . MET A 1 203 ? -44.149 -12.303 62.673 1.00 86.81 203 MET A N 1
ATOM 1564 C CA . MET A 1 203 ? -44.349 -13.545 61.932 1.00 86.81 203 MET A CA 1
ATOM 1565 C C . MET A 1 203 ? -44.544 -14.720 62.891 1.00 86.81 203 MET A C 1
ATOM 1567 O O . MET A 1 203 ? -43.721 -14.997 63.758 1.00 86.81 203 MET A O 1
ATOM 1571 N N . SER A 1 204 ? -45.639 -15.461 62.711 1.00 85.50 204 SER A N 1
ATOM 1572 C CA . SER A 1 204 ? -46.009 -16.570 63.605 1.00 85.50 204 SER A CA 1
ATOM 1573 C C . SER A 1 204 ? -45.005 -17.726 63.578 1.00 85.50 204 SER A C 1
ATOM 1575 O O . SER A 1 204 ? -44.844 -18.425 64.575 1.00 85.50 204 SER A O 1
ATOM 1577 N N . ASN A 1 205 ? -44.350 -17.944 62.433 1.00 90.31 205 ASN A N 1
ATOM 1578 C CA . ASN A 1 205 ? -43.315 -18.956 62.264 1.00 90.31 205 ASN A CA 1
ATOM 1579 C C . ASN A 1 205 ? -41.941 -18.271 62.115 1.00 90.31 205 ASN A C 1
ATOM 1581 O O . ASN A 1 205 ? -41.724 -17.599 61.102 1.00 90.31 205 ASN A O 1
ATOM 1585 N N . PRO A 1 206 ? -41.003 -18.469 63.061 1.00 87.94 206 PRO A N 1
ATOM 1586 C CA . PRO A 1 206 ? -39.683 -17.841 63.015 1.00 87.94 206 PRO A CA 1
ATOM 1587 C C . PRO A 1 206 ? -38.864 -18.232 61.775 1.00 87.94 206 PRO A C 1
ATOM 1589 O O . PRO A 1 206 ? -38.066 -17.425 61.310 1.00 87.94 206 PRO A O 1
ATOM 1592 N N . THR A 1 207 ? -39.108 -19.401 61.172 1.00 89.25 207 THR A N 1
ATOM 1593 C CA . THR A 1 207 ? -38.408 -19.839 59.952 1.00 89.25 207 THR A CA 1
ATOM 1594 C C . THR A 1 207 ? -38.666 -18.916 58.755 1.00 89.25 207 THR A C 1
ATOM 1596 O O . THR A 1 207 ? -37.791 -18.749 57.912 1.00 89.25 207 THR A O 1
ATOM 1599 N N . TYR A 1 208 ? -39.834 -18.265 58.670 1.00 90.81 208 TYR A N 1
ATOM 1600 C CA . TYR A 1 208 ? -40.104 -17.305 57.590 1.00 90.81 208 TYR A CA 1
ATOM 1601 C C . TYR A 1 208 ? -39.277 -16.027 57.718 1.00 90.81 208 TYR A C 1
ATOM 1603 O O . TYR A 1 208 ? -38.897 -15.447 56.702 1.00 90.81 208 TYR A O 1
ATOM 1611 N N . ARG A 1 209 ? -38.947 -15.621 58.949 1.00 89.75 209 ARG A N 1
ATOM 1612 C CA . ARG A 1 209 ? -38.027 -14.508 59.198 1.00 89.75 209 ARG A CA 1
ATOM 1613 C C . ARG A 1 209 ? -36.618 -14.839 58.733 1.00 89.75 209 ARG A C 1
ATOM 1615 O O . ARG A 1 209 ? -35.975 -14.000 58.110 1.00 89.75 209 ARG A O 1
ATOM 1622 N N . ASP A 1 210 ? -36.167 -16.055 59.018 1.00 88.25 210 ASP A N 1
ATOM 1623 C CA . ASP A 1 210 ? -34.843 -16.517 58.609 1.00 88.25 210 ASP A CA 1
ATOM 1624 C C . ASP A 1 210 ? -34.755 -16.598 57.074 1.00 88.25 210 ASP A C 1
ATOM 1626 O O . ASP A 1 210 ? -33.821 -16.059 56.495 1.00 88.25 210 ASP A O 1
ATOM 1630 N N . TYR A 1 211 ? -35.794 -17.094 56.388 1.00 92.62 211 TYR A N 1
ATOM 1631 C CA . TYR A 1 211 ? -35.852 -17.037 54.919 1.00 92.62 211 TYR A CA 1
ATOM 1632 C C . TYR A 1 211 ? -35.897 -15.614 54.356 1.00 92.62 211 TYR A C 1
ATOM 1634 O O . TYR A 1 211 ? -35.283 -15.350 53.325 1.00 92.62 211 TYR A O 1
ATOM 1642 N N . ALA A 1 212 ? -36.608 -14.685 55.001 1.00 92.56 212 ALA A N 1
ATOM 1643 C CA . ALA A 1 212 ? -36.613 -13.285 54.582 1.00 92.56 212 ALA A CA 1
ATOM 1644 C C . ALA A 1 212 ? -35.206 -12.668 54.670 1.00 92.56 212 ALA A C 1
ATOM 1646 O O . ALA A 1 212 ? -34.803 -11.945 53.759 1.00 92.56 212 ALA A O 1
ATOM 1647 N N . ARG A 1 213 ? -34.443 -13.002 55.722 1.00 90.19 213 ARG A N 1
ATOM 1648 C CA . ARG A 1 213 ? -33.025 -12.632 55.841 1.00 90.19 213 ARG A CA 1
ATOM 1649 C C . ARG A 1 213 ? -32.173 -13.272 54.754 1.00 90.19 213 ARG A C 1
ATOM 1651 O O . ARG A 1 213 ? -31.455 -12.548 54.080 1.00 90.19 213 ARG A O 1
ATOM 1658 N N . ASP A 1 214 ? -32.312 -14.572 54.516 1.00 89.19 214 ASP A N 1
ATOM 1659 C CA . ASP A 1 214 ? -31.532 -15.267 53.485 1.00 89.19 214 ASP A CA 1
ATOM 1660 C C . ASP A 1 214 ? -31.773 -14.676 52.083 1.00 89.19 214 ASP A C 1
ATOM 1662 O O . ASP A 1 214 ? -30.835 -14.507 51.300 1.00 89.19 214 ASP A O 1
ATOM 1666 N N . VAL A 1 215 ? -33.026 -14.326 51.761 1.00 91.88 215 VAL A N 1
ATOM 1667 C CA . VAL A 1 215 ? -33.389 -13.652 50.501 1.00 91.88 215 VAL A CA 1
ATOM 1668 C C . VAL A 1 215 ? -32.773 -12.256 50.428 1.00 91.88 215 VAL A C 1
ATOM 1670 O O . VAL A 1 215 ? -32.269 -11.879 49.369 1.00 91.88 215 VAL A O 1
ATOM 1673 N N . HIS A 1 216 ? -32.793 -11.502 51.529 1.00 92.06 216 HIS A N 1
ATOM 1674 C CA . HIS A 1 216 ? -32.181 -10.177 51.594 1.00 92.06 216 HIS A CA 1
ATOM 1675 C C . HIS A 1 216 ? -30.663 -10.252 51.380 1.00 92.06 216 HIS A C 1
ATOM 1677 O O . HIS A 1 216 ? -30.144 -9.607 50.472 1.00 92.06 216 HIS A O 1
ATOM 1683 N N . ASP A 1 217 ? -29.972 -11.104 52.138 1.00 87.31 217 ASP A N 1
ATOM 1684 C CA . ASP A 1 217 ? -28.519 -11.270 52.066 1.00 87.31 217 ASP A CA 1
ATOM 1685 C C . ASP A 1 217 ? -28.080 -11.757 50.674 1.00 87.31 217 ASP A C 1
ATOM 1687 O O . ASP A 1 217 ? -27.120 -11.244 50.096 1.00 87.31 217 ASP A O 1
ATOM 1691 N N . SER A 1 218 ? -28.829 -12.694 50.080 1.00 89.56 218 SER A N 1
ATOM 1692 C CA . SER A 1 218 ? -28.572 -13.179 48.716 1.00 89.56 218 SER A CA 1
ATOM 1693 C C . SER A 1 218 ? -28.818 -12.101 47.656 1.00 89.56 218 SER A C 1
ATOM 1695 O O . SER A 1 218 ? -28.059 -11.990 46.692 1.00 89.56 218 SER A O 1
ATOM 1697 N N . GLY A 1 219 ? -29.874 -11.298 47.822 1.00 91.44 219 GLY A N 1
ATOM 1698 C CA . GLY A 1 219 ? -30.184 -10.179 46.936 1.00 91.44 219 GLY A CA 1
ATOM 1699 C C . GLY A 1 219 ? -29.121 -9.084 46.998 1.00 91.44 219 GLY A C 1
ATOM 1700 O O . GLY A 1 219 ? -28.742 -8.546 45.957 1.00 91.44 219 GLY A O 1
ATOM 1701 N N . GLN A 1 220 ? -28.601 -8.804 48.195 1.00 89.94 220 GLN A N 1
ATOM 1702 C CA . GLN A 1 220 ? -27.555 -7.809 48.407 1.00 89.94 220 GLN A CA 1
ATOM 1703 C C . GLN A 1 220 ? -26.257 -8.278 47.756 1.00 89.94 220 GLN A C 1
ATOM 1705 O O . GLN A 1 220 ? -25.655 -7.542 46.981 1.00 89.94 220 GLN A O 1
ATOM 1710 N N . HIS A 1 221 ? -25.894 -9.544 47.966 1.00 87.31 221 HIS A N 1
ATOM 1711 C CA . HIS A 1 221 ? -24.711 -10.121 47.343 1.00 87.31 221 HIS A CA 1
ATOM 1712 C C . HIS A 1 221 ? -24.777 -10.093 45.805 1.00 87.31 221 HIS A C 1
ATOM 1714 O O . HIS A 1 221 ? -23.788 -9.780 45.144 1.00 87.31 221 HIS A O 1
ATOM 1720 N N . LEU A 1 222 ? -25.947 -10.371 45.216 1.00 89.00 222 LEU A N 1
ATOM 1721 C CA . LEU A 1 222 ? -26.144 -10.266 43.769 1.00 89.00 222 LEU A CA 1
ATOM 1722 C C . LEU A 1 222 ? -26.030 -8.817 43.270 1.00 89.00 222 LEU A C 1
ATOM 1724 O O . LEU A 1 222 ? -25.463 -8.587 42.202 1.00 89.00 222 LEU A O 1
ATOM 1728 N N . LEU A 1 223 ? -26.563 -7.847 44.021 1.00 89.12 223 LEU A N 1
ATOM 1729 C CA . LEU A 1 223 ? -26.469 -6.428 43.675 1.00 89.12 223 LEU A CA 1
ATOM 1730 C C . LEU A 1 223 ? -25.009 -5.964 43.654 1.00 89.12 223 LEU A C 1
ATOM 1732 O O . LEU A 1 223 ? -24.603 -5.292 42.704 1.00 89.12 223 LEU A O 1
ATOM 1736 N N . ASP A 1 224 ? -24.229 -6.359 44.660 1.00 87.12 224 ASP A N 1
ATOM 1737 C CA . ASP A 1 224 ? -22.804 -6.039 44.765 1.00 87.12 224 ASP A CA 1
ATOM 1738 C C . ASP A 1 224 ? -22.034 -6.615 43.569 1.00 87.12 224 ASP A C 1
ATOM 1740 O O . ASP A 1 224 ? -21.335 -5.882 42.872 1.00 87.12 224 ASP A O 1
ATOM 1744 N N . LEU A 1 225 ? -22.270 -7.889 43.234 1.00 86.69 225 LEU A N 1
ATOM 1745 C CA . LEU A 1 225 ? -21.640 -8.549 42.086 1.00 86.69 225 LEU A CA 1
ATOM 1746 C C . LEU A 1 225 ? -21.981 -7.861 40.750 1.00 86.69 225 LEU A C 1
ATOM 1748 O O . LEU A 1 225 ? -21.132 -7.719 39.869 1.00 86.69 225 LEU A O 1
ATOM 1752 N N . ILE A 1 226 ? -23.234 -7.424 40.580 1.00 87.62 226 ILE A N 1
ATOM 1753 C CA . ILE A 1 226 ? -23.657 -6.673 39.391 1.00 87.62 226 ILE A CA 1
ATOM 1754 C C . ILE A 1 226 ? -22.920 -5.332 39.321 1.00 87.62 226 ILE A C 1
ATOM 1756 O O . ILE A 1 226 ? -22.449 -4.964 38.244 1.00 87.62 226 ILE A O 1
ATOM 1760 N N . ASN A 1 227 ? -22.813 -4.605 40.436 1.00 85.00 227 ASN A N 1
ATOM 1761 C CA . ASN A 1 227 ? -22.106 -3.324 40.479 1.00 85.00 227 ASN A CA 1
ATOM 1762 C C . ASN A 1 227 ? -20.614 -3.495 40.151 1.00 85.00 227 ASN A C 1
ATOM 1764 O O . ASN A 1 227 ? -20.118 -2.784 39.280 1.00 85.00 227 ASN A O 1
ATOM 1768 N N . GLU A 1 228 ? -19.943 -4.504 40.711 1.00 85.75 228 GLU A N 1
ATOM 1769 C CA . GLU A 1 228 ? -18.536 -4.808 40.404 1.00 85.75 228 GLU A CA 1
ATOM 1770 C C . GLU A 1 228 ? -18.301 -5.055 38.902 1.00 85.75 228 GLU A C 1
ATOM 1772 O O . GLU A 1 228 ? -17.381 -4.492 38.301 1.00 85.75 228 GLU A O 1
ATOM 1777 N N . ILE A 1 229 ? -19.159 -5.852 38.252 1.00 85.38 229 ILE A N 1
ATOM 1778 C CA . ILE A 1 229 ? -19.059 -6.124 36.806 1.00 85.38 229 ILE A CA 1
ATOM 1779 C C . ILE A 1 229 ? -19.233 -4.838 35.986 1.00 85.38 229 ILE A C 1
ATOM 1781 O O . ILE A 1 229 ? -18.586 -4.653 34.946 1.00 85.38 229 ILE A O 1
ATOM 1785 N N . LEU A 1 230 ? -20.116 -3.944 36.423 1.00 82.31 230 LEU A N 1
ATOM 1786 C CA . LEU A 1 230 ? -20.383 -2.684 35.735 1.00 82.31 230 LEU A CA 1
ATOM 1787 C C . LEU A 1 230 ? -19.241 -1.694 35.880 1.00 82.31 230 LEU A C 1
ATOM 1789 O O . LEU A 1 230 ? -18.886 -1.045 34.892 1.00 82.31 230 LEU A O 1
ATOM 1793 N N . ASP A 1 231 ? -18.662 -1.595 37.069 1.00 83.44 231 ASP A N 1
ATOM 1794 C CA . ASP A 1 231 ? -17.530 -0.718 37.329 1.00 83.44 231 ASP A CA 1
ATOM 1795 C C . ASP A 1 231 ? -16.300 -1.192 36.553 1.00 83.44 231 ASP A C 1
ATOM 1797 O O . ASP A 1 231 ? -15.717 -0.401 35.806 1.00 83.44 231 ASP A O 1
ATOM 1801 N N . LEU A 1 232 ? -16.014 -2.501 36.555 1.00 83.75 232 LEU A N 1
ATOM 1802 C CA . LEU A 1 232 ? -14.983 -3.093 35.695 1.00 83.75 232 LEU A CA 1
ATOM 1803 C C . LEU A 1 232 ? -15.205 -2.735 34.217 1.00 83.75 232 LEU A C 1
ATOM 1805 O O . LEU A 1 232 ? -14.283 -2.335 33.508 1.00 83.75 232 LEU A O 1
ATOM 1809 N N . SER A 1 233 ? -16.450 -2.810 33.752 1.00 81.12 233 SER A N 1
ATOM 1810 C CA . SER A 1 233 ? -16.791 -2.518 32.357 1.00 81.12 233 SER A CA 1
ATOM 1811 C C . SER A 1 233 ? -16.682 -1.033 31.998 1.00 81.12 233 SER A C 1
ATOM 1813 O O . SER A 1 233 ? -16.392 -0.694 30.848 1.00 81.12 233 SER A O 1
ATOM 1815 N N . ARG A 1 234 ? -16.893 -0.124 32.959 1.00 79.31 234 ARG A N 1
ATOM 1816 C CA . ARG A 1 234 ? -16.648 1.318 32.788 1.00 79.31 234 ARG A CA 1
ATOM 1817 C C . ARG A 1 234 ? -15.155 1.627 32.728 1.00 79.31 234 ARG A C 1
ATOM 1819 O O . ARG A 1 234 ? -14.761 2.463 31.912 1.00 79.31 234 ARG A O 1
ATOM 1826 N N . ILE A 1 235 ? -14.349 0.937 33.536 1.00 83.25 235 ILE A N 1
ATOM 1827 C CA . ILE A 1 235 ? -12.885 1.044 33.542 1.00 83.25 235 ILE A CA 1
ATOM 1828 C C . ILE A 1 235 ? -12.310 0.549 32.208 1.00 83.25 235 ILE A C 1
ATOM 1830 O O . ILE A 1 235 ? -11.578 1.291 31.556 1.00 83.25 235 ILE A O 1
ATOM 1834 N N . GLU A 1 236 ? -12.708 -0.640 31.735 1.00 78.25 236 GLU A N 1
ATOM 1835 C CA . GLU A 1 236 ? -12.281 -1.190 30.433 1.00 78.25 236 GLU A CA 1
ATOM 1836 C C . GLU A 1 236 ? -12.629 -0.269 29.251 1.00 78.25 236 GLU A C 1
ATOM 1838 O O . GLU A 1 236 ? -11.903 -0.208 28.259 1.00 78.25 236 GLU A O 1
ATOM 1843 N N . ALA A 1 237 ? -13.741 0.463 29.348 1.00 74.88 237 ALA A N 1
ATOM 1844 C CA . ALA A 1 237 ? -14.175 1.408 28.325 1.00 74.88 237 ALA A CA 1
ATOM 1845 C C . ALA A 1 237 ? -13.529 2.802 28.450 1.00 74.88 237 ALA A C 1
ATOM 1847 O O . ALA A 1 237 ? -13.860 3.682 27.653 1.00 74.88 237 ALA A O 1
ATOM 1848 N N . GLY A 1 238 ? -12.673 3.035 29.453 1.00 77.38 238 GLY A N 1
ATOM 1849 C CA . GLY A 1 238 ? -12.063 4.340 29.732 1.00 77.38 238 GLY A CA 1
ATOM 1850 C C . GLY A 1 238 ? -13.067 5.423 30.146 1.00 77.38 238 GLY A C 1
ATOM 1851 O O . GLY A 1 238 ? -12.800 6.607 29.966 1.00 77.38 238 GLY A O 1
ATOM 1852 N N . ARG A 1 239 ? -14.249 5.036 30.648 1.00 73.81 239 ARG A N 1
ATOM 1853 C CA . ARG A 1 239 ? -15.334 5.956 31.046 1.00 73.81 239 ARG A CA 1
ATOM 1854 C C . ARG A 1 239 ? -15.492 6.094 32.558 1.00 73.81 239 ARG A C 1
ATOM 1856 O O . ARG A 1 239 ? -16.453 6.715 33.005 1.00 73.81 239 ARG A O 1
ATOM 1863 N N . TYR A 1 240 ? -14.598 5.494 33.336 1.00 80.31 240 TYR A N 1
ATOM 1864 C CA . TYR A 1 240 ? -14.565 5.680 34.779 1.00 80.31 240 TYR A CA 1
ATOM 1865 C C . TYR A 1 240 ? -13.934 7.045 35.084 1.00 80.31 240 TYR A C 1
ATOM 1867 O O . TYR A 1 240 ? -12.768 7.271 34.769 1.00 80.31 240 TYR A O 1
ATOM 1875 N N . GLN A 1 241 ? -14.728 7.976 35.613 1.00 77.50 241 GLN A N 1
ATOM 1876 C CA . GLN A 1 241 ? -14.261 9.293 36.045 1.00 77.50 241 GLN A CA 1
ATOM 1877 C C . GLN A 1 241 ? -14.137 9.291 37.561 1.00 77.50 241 GLN A C 1
ATOM 1879 O O . GLN A 1 241 ? -15.127 9.053 38.246 1.00 77.50 241 GLN A O 1
ATOM 1884 N N . LEU A 1 242 ? -12.928 9.567 38.047 1.00 85.44 242 LEU A N 1
ATOM 1885 C CA . LEU A 1 242 ? -12.661 9.772 39.464 1.00 85.44 242 LEU A CA 1
ATOM 1886 C C . LEU A 1 242 ? -13.189 11.147 39.878 1.00 85.44 242 LEU A C 1
ATOM 1888 O O . LEU A 1 242 ? -12.903 12.146 39.211 1.00 85.44 242 LEU A O 1
ATOM 1892 N N . ASN A 1 243 ? -13.946 11.198 40.969 1.00 86.06 243 ASN A N 1
ATOM 1893 C CA . ASN A 1 243 ? -14.295 12.444 41.637 1.00 86.06 243 ASN A CA 1
ATOM 1894 C C . ASN A 1 243 ? -13.284 12.708 42.754 1.00 86.06 243 ASN A C 1
ATOM 1896 O O . ASN A 1 243 ? -13.523 12.400 43.918 1.00 86.06 243 ASN A O 1
ATOM 1900 N N . GLU A 1 244 ? -12.120 13.228 42.370 1.00 90.56 244 GLU A N 1
ATOM 1901 C CA . GLU A 1 244 ? -11.031 13.472 43.308 1.00 90.56 244 GLU A CA 1
ATOM 1902 C C . GLU A 1 244 ? -11.322 1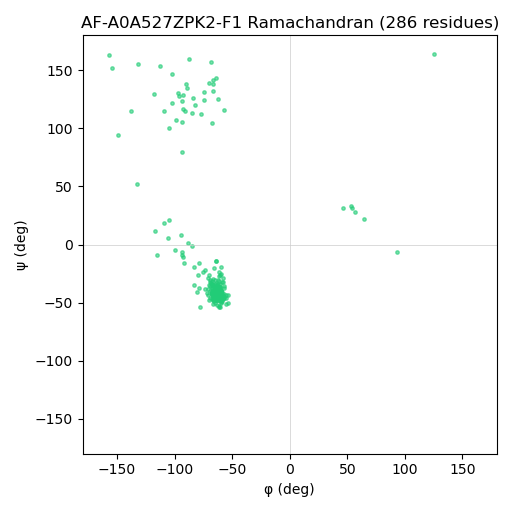4.692 44.192 1.00 90.56 244 GLU A C 1
ATOM 1904 O O . GLU A 1 244 ? -11.541 15.803 43.702 1.00 90.56 244 GLU A O 1
ATOM 1909 N N . GLU A 1 245 ? -11.279 14.493 45.508 1.00 91.69 245 GLU A N 1
ATOM 1910 C CA . GLU A 1 245 ? -11.460 15.544 46.506 1.00 91.69 245 GLU A CA 1
ATOM 1911 C C . GLU A 1 245 ? -10.347 15.479 47.573 1.00 91.69 245 GLU A C 1
ATOM 1913 O O . GLU A 1 245 ? -9.733 14.428 47.777 1.00 91.69 245 GLU A O 1
ATOM 1918 N N . PRO A 1 246 ? -10.026 16.592 48.271 1.00 91.62 246 PRO A N 1
ATOM 1919 C CA . PRO A 1 246 ? -9.054 16.570 49.359 1.00 91.62 246 PRO A CA 1
ATOM 1920 C C . PRO A 1 246 ? -9.572 15.758 50.556 1.00 91.62 246 PRO A C 1
ATOM 1922 O O . PRO A 1 246 ? -10.361 16.262 51.359 1.00 91.62 246 PRO A O 1
ATOM 1925 N N . MET A 1 247 ? -9.059 14.545 50.733 1.00 91.12 247 MET A N 1
ATOM 1926 C CA . MET A 1 247 ? -9.460 13.615 51.790 1.00 91.12 247 MET A CA 1
ATOM 1927 C C . MET A 1 247 ? -8.349 13.367 52.819 1.00 91.12 247 MET A C 1
ATOM 1929 O O . MET A 1 247 ? -7.154 13.490 52.535 1.00 91.12 247 MET A O 1
ATOM 1933 N N . MET A 1 248 ? -8.746 13.021 54.046 1.00 90.25 248 MET A N 1
ATOM 1934 C CA . MET A 1 248 ? -7.835 12.588 55.107 1.00 90.25 248 MET A CA 1
ATOM 1935 C C . MET A 1 248 ? -7.735 11.063 55.067 1.00 90.25 248 MET A C 1
ATOM 1937 O O . MET A 1 248 ? -8.713 10.379 55.332 1.00 90.25 248 MET A O 1
ATOM 1941 N N . LEU A 1 249 ? -6.552 10.510 54.788 1.00 88.50 249 LEU A N 1
ATOM 1942 C CA . LEU A 1 249 ? -6.378 9.050 54.748 1.00 88.50 249 LEU A CA 1
ATOM 1943 C C . LEU A 1 249 ? -6.748 8.383 56.086 1.00 88.50 249 LEU A C 1
ATOM 1945 O O . LEU A 1 249 ? -7.266 7.271 56.104 1.00 88.50 249 LEU A O 1
ATOM 1949 N N . LEU A 1 250 ? -6.515 9.089 57.198 1.00 89.31 250 LEU A N 1
ATOM 1950 C CA . LEU A 1 250 ? -6.815 8.600 58.539 1.00 89.31 250 LEU A CA 1
ATOM 1951 C C . LEU A 1 250 ? -8.302 8.267 58.730 1.00 89.31 250 LEU A C 1
ATOM 1953 O O . LEU A 1 250 ? -8.600 7.204 59.262 1.00 89.31 250 LEU A O 1
ATOM 1957 N N . SER A 1 251 ? -9.222 9.117 58.255 1.00 87.00 251 SER A N 1
ATOM 1958 C CA . SER A 1 251 ? -10.660 8.870 58.439 1.00 87.00 251 SER A CA 1
ATOM 1959 C C . SER A 1 251 ? -11.111 7.607 57.708 1.00 87.00 251 SER A C 1
ATOM 1961 O O . SER A 1 251 ? -11.830 6.792 58.271 1.00 87.00 251 SER A O 1
ATOM 1963 N N . VAL A 1 252 ? -10.597 7.376 56.498 1.00 89.06 252 VAL A N 1
ATOM 1964 C CA . VAL A 1 252 ? -10.921 6.166 55.727 1.00 89.06 252 VAL A CA 1
ATOM 1965 C C . VAL A 1 252 ? -10.361 4.906 56.383 1.00 89.06 252 VAL A C 1
ATOM 1967 O O . VAL A 1 252 ? -11.033 3.878 56.441 1.00 89.06 252 VAL A O 1
ATOM 1970 N N . VAL A 1 253 ? -9.137 4.965 56.915 1.00 89.50 253 VAL A N 1
ATOM 1971 C CA . VAL A 1 253 ? -8.544 3.831 57.642 1.00 89.50 253 VAL A CA 1
ATOM 1972 C C . VAL A 1 253 ? -9.324 3.525 58.925 1.00 89.50 253 VAL A C 1
ATOM 1974 O O . VAL A 1 253 ? -9.539 2.349 59.232 1.00 89.50 253 VAL A O 1
ATOM 1977 N N . GLU A 1 254 ? -9.770 4.549 59.656 1.00 88.56 254 GLU A N 1
ATOM 1978 C CA . GLU A 1 254 ? -10.611 4.397 60.847 1.00 88.56 254 GLU A CA 1
ATOM 1979 C C . GLU A 1 254 ? -11.949 3.726 60.509 1.00 88.56 254 GLU A C 1
ATOM 1981 O O . GLU A 1 254 ? -12.308 2.738 61.158 1.00 88.56 254 GLU A O 1
ATOM 1986 N N . ASP A 1 255 ? -12.628 4.180 59.453 1.00 87.12 255 ASP A N 1
ATOM 1987 C CA . ASP A 1 255 ? -13.895 3.607 58.984 1.00 87.12 255 ASP A CA 1
ATOM 1988 C C . ASP A 1 255 ? -13.736 2.134 58.569 1.00 87.12 255 ASP A C 1
ATOM 1990 O O . ASP A 1 255 ? -14.514 1.264 58.983 1.00 87.12 255 ASP A O 1
ATOM 1994 N N . CYS A 1 256 ? -12.670 1.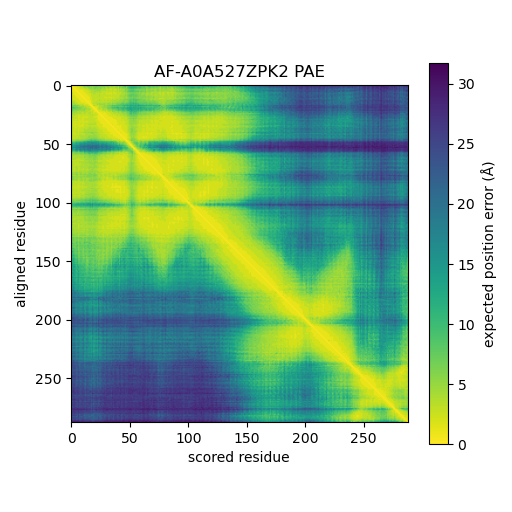810 57.830 1.00 89.00 256 CYS A N 1
ATOM 1995 C CA . CYS A 1 256 ? -12.329 0.435 57.461 1.00 89.00 256 CYS A CA 1
ATOM 1996 C C . CYS A 1 256 ? -12.066 -0.450 58.689 1.00 89.00 256 CYS A C 1
ATOM 1998 O O . CYS A 1 256 ? -12.545 -1.587 58.762 1.00 89.00 256 CYS A O 1
ATOM 2000 N N . CYS A 1 257 ? -11.320 0.057 59.675 1.00 89.69 257 CYS A N 1
ATOM 2001 C CA . CYS A 1 257 ? -11.047 -0.678 60.908 1.00 89.69 257 CYS A CA 1
ATOM 2002 C C . CYS A 1 257 ? -12.327 -0.934 61.706 1.00 89.69 257 CYS A C 1
ATOM 2004 O O . CYS A 1 257 ? -12.517 -2.051 62.190 1.00 89.69 257 CYS A O 1
ATOM 2006 N N . HIS A 1 258 ? -13.216 0.058 61.799 1.00 86.56 258 HIS A N 1
ATOM 2007 C CA . HIS A 1 258 ? -14.501 -0.066 62.484 1.00 86.56 258 HIS A CA 1
ATOM 2008 C C . HIS A 1 258 ? -15.379 -1.141 61.829 1.00 86.56 258 HIS A C 1
ATOM 2010 O O . HIS A 1 258 ? -15.935 -2.006 62.507 1.00 86.56 258 HIS A O 1
ATOM 2016 N N . MET A 1 259 ? -15.441 -1.153 60.494 1.00 84.06 259 MET A N 1
ATOM 2017 C CA . MET A 1 259 ? -16.193 -2.152 59.729 1.00 84.06 259 MET A CA 1
ATOM 2018 C C . MET A 1 259 ? -15.649 -3.577 59.924 1.00 84.06 259 MET A C 1
ATOM 2020 O O . MET A 1 259 ? -16.404 -4.555 59.947 1.00 84.06 259 MET A O 1
ATOM 2024 N N . MET A 1 260 ? -14.331 -3.715 60.080 1.00 89.88 260 MET A N 1
ATOM 2025 C CA . MET A 1 260 ? -13.668 -5.005 60.280 1.00 89.88 260 MET A CA 1
ATOM 2026 C C . MET A 1 260 ? -13.685 -5.482 61.737 1.00 89.88 260 MET A C 1
ATOM 2028 O O . MET A 1 260 ? -13.526 -6.683 61.971 1.00 89.88 260 MET A O 1
ATOM 2032 N N . GLU A 1 261 ? -13.900 -4.595 62.711 1.00 88.31 261 GLU A N 1
ATOM 2033 C CA . GLU A 1 261 ? -13.709 -4.879 64.136 1.00 88.31 261 GLU A CA 1
ATOM 2034 C C . GLU A 1 261 ? -14.544 -6.071 64.621 1.00 88.31 261 GLU A C 1
ATOM 2036 O O . GLU A 1 261 ? -14.025 -6.975 65.281 1.00 88.31 261 GLU A O 1
ATOM 2041 N N . LEU A 1 262 ? -15.823 -6.130 64.239 1.00 82.00 262 LEU A N 1
ATOM 2042 C CA . LEU A 1 262 ? -16.724 -7.209 64.649 1.00 82.00 262 LEU A CA 1
ATOM 2043 C C . LEU A 1 262 ? -16.298 -8.567 64.058 1.00 82.00 262 LEU A C 1
ATOM 2045 O O . LEU A 1 262 ? -16.278 -9.582 64.754 1.00 82.00 262 LEU A O 1
ATOM 2049 N N . LYS A 1 263 ? -15.897 -8.585 62.778 1.00 86.62 263 LYS A N 1
ATOM 2050 C CA . LYS A 1 263 ? -15.404 -9.793 62.090 1.00 86.62 263 LYS A CA 1
ATOM 2051 C C . LYS A 1 263 ? -14.061 -10.259 62.657 1.00 86.62 263 LYS A C 1
AT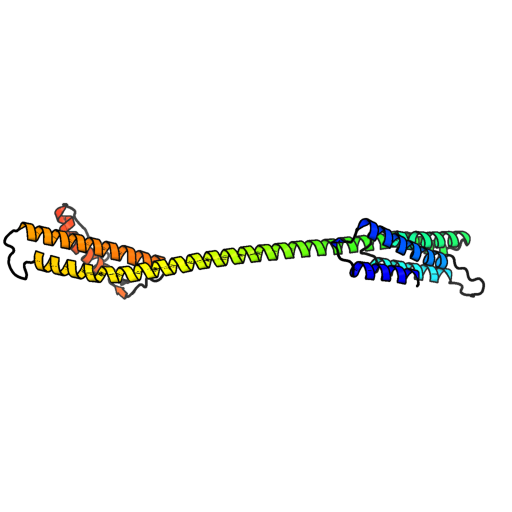OM 2053 O O . LYS A 1 263 ? -13.840 -11.464 62.762 1.00 86.62 263 LYS A O 1
ATOM 2058 N N . ALA A 1 264 ? -13.185 -9.323 63.015 1.00 90.62 264 ALA A N 1
ATOM 2059 C CA . ALA A 1 264 ? -11.878 -9.600 63.593 1.00 90.62 264 ALA A CA 1
ATOM 2060 C C . ALA A 1 264 ? -12.007 -10.171 65.013 1.00 90.62 264 ALA A C 1
ATOM 2062 O O . ALA A 1 264 ? -11.430 -11.220 65.293 1.00 90.62 264 ALA A O 1
ATOM 2063 N N . ARG A 1 265 ? -12.855 -9.573 65.863 1.00 90.44 265 ARG A N 1
ATOM 2064 C CA . ARG A 1 265 ? -13.175 -10.093 67.206 1.00 90.44 265 ARG A CA 1
ATOM 2065 C C . ARG A 1 265 ? -13.761 -11.504 67.159 1.00 90.44 265 ARG A C 1
ATOM 2067 O O . ARG A 1 265 ? -13.324 -12.357 67.918 1.00 90.44 265 ARG A O 1
ATOM 2074 N N . ASN A 1 266 ? -14.675 -11.781 66.227 1.00 88.69 266 ASN A N 1
ATOM 2075 C CA . ASN A 1 266 ? -15.257 -13.120 66.053 1.00 88.69 266 ASN A CA 1
ATOM 2076 C C . ASN A 1 266 ? -14.238 -14.195 65.628 1.00 88.69 266 ASN A C 1
ATOM 2078 O O . ASN A 1 266 ? -14.552 -15.383 65.670 1.00 88.69 266 ASN A O 1
ATOM 2082 N N . LYS A 1 267 ? -13.040 -13.793 65.187 1.00 94.00 267 LYS A N 1
ATOM 2083 C CA . LYS A 1 267 ? -11.947 -14.678 64.765 1.00 94.00 267 LYS A CA 1
ATOM 2084 C C . LYS A 1 267 ? -10.695 -14.551 65.647 1.00 94.00 267 LYS A C 1
ATOM 2086 O O . LYS A 1 267 ? -9.650 -15.054 65.248 1.00 94.00 267 LYS A O 1
ATOM 2091 N N . ASP A 1 268 ? -10.779 -13.871 66.796 1.00 93.38 268 ASP A N 1
ATOM 2092 C CA . ASP A 1 268 ? -9.640 -13.553 67.679 1.00 93.38 268 ASP A CA 1
ATOM 2093 C C . ASP A 1 268 ? -8.458 -12.854 66.965 1.00 93.38 268 ASP A C 1
ATOM 2095 O O . ASP A 1 268 ? -7.287 -13.018 67.311 1.00 93.38 268 ASP A O 1
ATOM 2099 N N . ILE A 1 269 ? -8.757 -12.026 65.961 1.00 95.38 269 ILE A N 1
ATOM 2100 C CA . ILE A 1 269 ? -7.770 -11.221 65.231 1.00 95.38 269 ILE A CA 1
ATOM 2101 C C . ILE A 1 269 ? -7.730 -9.811 65.832 1.00 95.38 269 ILE A C 1
ATOM 2103 O O . ILE A 1 269 ? -8.756 -9.137 65.933 1.00 95.38 269 ILE A O 1
ATOM 2107 N N . ARG A 1 270 ? -6.532 -9.331 66.196 1.00 92.00 270 ARG A N 1
ATOM 2108 C CA . ARG A 1 270 ? -6.304 -7.943 66.632 1.00 92.00 270 ARG A CA 1
ATOM 2109 C C . ARG A 1 270 ? -5.872 -7.083 65.444 1.00 92.00 270 ARG A C 1
ATOM 2111 O O . ARG A 1 270 ? -4.848 -7.362 64.830 1.00 92.00 270 ARG A O 1
ATOM 2118 N N . ILE A 1 271 ? -6.610 -6.006 65.184 1.00 92.06 271 ILE A N 1
ATOM 2119 C CA . ILE A 1 271 ? -6.228 -4.952 64.235 1.00 92.06 271 ILE A CA 1
ATOM 2120 C C . ILE A 1 271 ? -5.497 -3.855 65.020 1.00 92.06 271 ILE A C 1
ATOM 2122 O O . ILE A 1 271 ? -5.990 -3.408 66.055 1.00 92.06 271 ILE A O 1
ATOM 2126 N N . VAL A 1 272 ? -4.308 -3.459 64.564 1.00 90.62 272 VAL A N 1
ATOM 2127 C CA . VAL A 1 272 ? -3.516 -2.362 65.141 1.00 90.62 272 VAL A CA 1
ATOM 2128 C C . VAL A 1 272 ? -3.360 -1.296 64.068 1.00 90.62 272 VAL A C 1
ATOM 2130 O O . VAL A 1 272 ? -2.980 -1.617 62.945 1.00 90.62 272 VAL A O 1
ATOM 2133 N N . GLN A 1 273 ? -3.668 -0.050 64.414 1.00 88.69 273 GLN A N 1
ATOM 2134 C CA . GLN A 1 273 ? -3.449 1.101 63.547 1.00 88.69 273 GLN A CA 1
ATOM 2135 C C . GLN A 1 273 ? -2.123 1.758 63.940 1.00 88.69 273 GLN A C 1
ATOM 2137 O O . GLN A 1 273 ? -1.892 2.000 65.124 1.00 88.69 273 GLN A O 1
ATOM 2142 N N . ASP A 1 274 ? -1.263 2.017 62.960 1.00 89.56 274 ASP A N 1
ATOM 2143 C CA . ASP A 1 274 ? 0.025 2.688 63.145 1.00 89.56 274 ASP A CA 1
ATOM 2144 C C . ASP A 1 274 ? 0.222 3.685 61.999 1.00 89.56 274 ASP A C 1
ATOM 2146 O O . ASP A 1 274 ? 0.240 3.296 60.828 1.00 89.56 274 ASP A O 1
ATOM 2150 N N . PHE A 1 275 ? 0.264 4.975 62.325 1.00 86.25 275 PHE A N 1
ATOM 2151 C CA . PHE A 1 275 ? 0.332 6.066 61.356 1.00 86.25 275 PHE A CA 1
ATOM 2152 C C . PHE A 1 275 ? 0.986 7.315 61.965 1.00 86.25 275 PHE A C 1
ATOM 2154 O O . PHE A 1 275 ? 0.895 7.571 63.166 1.00 86.25 275 PHE A O 1
ATOM 2161 N N . GLU A 1 276 ? 1.627 8.131 61.125 1.00 88.75 276 GLU A N 1
ATOM 2162 C CA . GLU A 1 276 ? 2.210 9.411 61.537 1.00 88.75 276 GLU A CA 1
ATOM 2163 C C . GLU A 1 276 ? 1.127 10.431 61.949 1.00 88.75 276 GLU A C 1
ATOM 2165 O O . GLU A 1 276 ? 0.107 10.588 61.280 1.00 88.75 276 GLU A O 1
ATOM 2170 N N . ASN A 1 277 ? 1.387 11.226 62.992 1.00 78.75 277 ASN A N 1
ATOM 2171 C CA . ASN A 1 277 ? 0.421 12.200 63.533 1.00 78.75 277 ASN A CA 1
ATOM 2172 C C . ASN A 1 277 ? 0.035 13.350 62.575 1.00 78.75 277 ASN A C 1
ATOM 2174 O O . ASN A 1 277 ? -0.906 14.089 62.855 1.00 78.75 277 ASN A O 1
ATOM 2178 N N . ALA A 1 278 ? 0.774 13.554 61.482 1.00 83.38 278 ALA A N 1
ATOM 2179 C CA . ALA A 1 278 ? 0.610 14.691 60.573 1.00 83.38 278 ALA A CA 1
ATOM 2180 C C . ALA A 1 278 ? 0.580 14.247 59.105 1.00 83.38 278 ALA A C 1
ATOM 2182 O O . ALA A 1 278 ? 1.338 14.746 58.271 1.00 83.38 278 ALA A O 1
ATOM 2183 N N . LEU A 1 279 ? -0.289 13.287 58.788 1.00 87.19 279 LEU A N 1
ATOM 2184 C CA . LEU A 1 279 ? -0.499 12.873 57.406 1.00 87.19 279 LEU A CA 1
ATOM 2185 C C . LEU A 1 279 ? -1.141 14.010 56.586 1.00 87.19 279 LEU A C 1
ATOM 2187 O O . LEU A 1 279 ? -2.124 14.613 57.032 1.00 87.19 279 LEU A O 1
ATOM 2191 N N . PRO A 1 280 ? -0.604 14.325 55.393 1.00 88.62 280 PRO A N 1
ATOM 2192 C CA . PRO A 1 28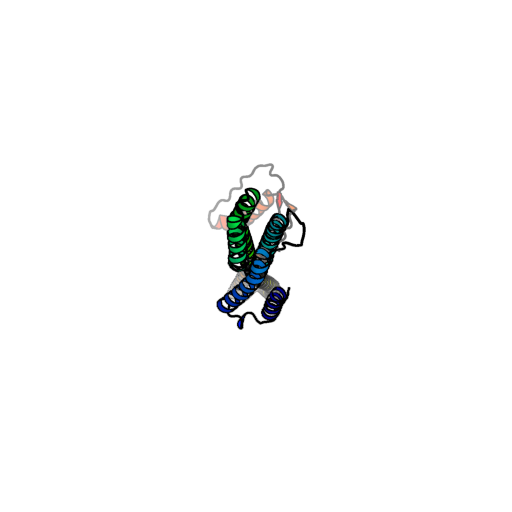0 ? -1.193 15.323 54.514 1.00 88.62 280 PRO A CA 1
ATOM 2193 C C . PRO A 1 280 ? -2.531 14.831 53.952 1.00 88.62 280 PRO A C 1
ATOM 2195 O O . PRO A 1 280 ? -2.775 13.629 53.833 1.00 88.62 280 PRO A O 1
ATOM 2198 N N . ARG A 1 281 ? -3.384 15.776 53.544 1.00 89.75 281 ARG A N 1
ATOM 2199 C CA . ARG A 1 281 ? -4.560 15.445 52.733 1.00 89.75 281 ARG A CA 1
ATOM 2200 C C . ARG A 1 281 ? -4.119 14.954 51.361 1.00 89.75 281 ARG A C 1
ATOM 2202 O O . ARG A 1 281 ? -3.214 15.537 50.762 1.00 89.75 281 ARG A O 1
ATOM 2209 N N . LEU A 1 282 ? -4.783 13.915 50.873 1.00 91.88 282 LEU A N 1
ATOM 2210 C CA . LEU A 1 282 ? -4.583 13.374 49.534 1.00 91.88 282 LEU A CA 1
ATOM 2211 C C . LEU A 1 282 ? -5.720 13.832 48.629 1.00 91.88 282 LEU A C 1
ATOM 2213 O O . LEU A 1 282 ? -6.841 14.014 49.089 1.00 91.88 282 LEU A O 1
ATOM 2217 N N . PHE A 1 283 ? -5.413 14.039 47.354 1.00 92.56 283 PHE A N 1
ATOM 2218 C CA . PHE A 1 283 ? -6.421 14.279 46.330 1.00 92.56 283 PHE A CA 1
ATOM 2219 C C . PHE A 1 283 ? -6.745 12.924 45.707 1.00 92.56 283 PHE A C 1
ATOM 2221 O O . PHE A 1 283 ? -5.894 12.345 45.034 1.00 92.56 283 PHE A O 1
ATOM 2228 N N . ALA A 1 284 ? -7.903 12.371 46.048 1.00 90.44 284 ALA A N 1
ATOM 2229 C CA . ALA A 1 284 ? -8.316 11.036 45.633 1.00 90.44 284 ALA A CA 1
ATOM 2230 C C . ALA A 1 284 ? -9.844 10.922 45.675 1.00 90.44 284 ALA A C 1
ATOM 2232 O O . ALA A 1 284 ? -10.517 11.759 46.276 1.00 90.44 284 ALA A O 1
ATOM 2233 N N . ASP A 1 285 ? -10.382 9.906 45.009 1.00 89.06 285 ASP A N 1
ATOM 2234 C CA . ASP A 1 285 ? -11.798 9.554 45.091 1.00 89.06 285 ASP A CA 1
ATOM 2235 C C . ASP A 1 285 ? -11.986 8.537 46.224 1.00 89.06 285 ASP A C 1
ATOM 2237 O O . ASP A 1 285 ? -11.458 7.430 46.163 1.00 89.06 285 ASP A O 1
ATOM 2241 N N . GLU A 1 286 ? -12.713 8.921 47.274 1.00 83.56 286 GLU A N 1
ATOM 2242 C CA . GLU A 1 286 ? -12.970 8.079 48.452 1.00 83.56 286 GLU A CA 1
ATOM 2243 C C . GLU A 1 286 ? -13.827 6.841 48.126 1.00 83.56 286 GLU A C 1
ATOM 2245 O O . GLU A 1 286 ? -13.841 5.876 48.888 1.00 83.56 286 GLU A O 1
ATOM 2250 N N . ARG A 1 287 ? -14.562 6.862 47.006 1.00 72.31 287 ARG A N 1
ATOM 2251 C CA . ARG A 1 287 ? -15.527 5.818 46.629 1.00 72.31 287 ARG A CA 1
ATOM 2252 C C . ARG A 1 287 ? -14.997 4.819 45.599 1.00 72.31 287 ARG A C 1
ATOM 2254 O O . ARG A 1 287 ? -15.743 3.902 45.255 1.00 72.31 287 ARG A O 1
ATOM 2261 N N . ALA A 1 288 ? -13.791 5.034 45.072 1.00 66.38 288 ALA A N 1
ATOM 2262 C CA . ALA A 1 288 ? -13.201 4.254 43.982 1.00 66.38 288 ALA A CA 1
ATOM 2263 C C . ALA A 1 288 ? -12.307 3.100 44.455 1.00 66.38 288 ALA A C 1
ATOM 2265 O O . ALA A 1 288 ? -11.719 3.192 45.555 1.00 66.38 288 ALA A O 1
#

Secondary structure (DSSP, 8-state):
-HHHHHHHHHHHHHHTS-TTT--HHHHHHHHHHHHHHHHHHHHHHHH---TTS--TTHHHHHHHHHHHHHHHHHHHTTTSTTHHHHHHHHHHHHHHHHHHHHT-HHHHHHHHHHHHHHHHHHHHHHHHHHHHHHHHHHHHHHHHHHHHHHHHHHHHHHHHHHHHHHHHHHHHHHHHHHHHHHHHHHHHHHHHHHHHTTTTS--SSHHHHHHHHHHHHHHHHHHHHHHHHHHHHHHHTT------EEE-HHHHHHHHHHHHHHHHHTTTPPP-----TTPPPEEE-TT-

Mean predicted aligned error: 12.67 Å

Sequence (288 aa):
LICYAIVVFMARRIDRTEAAELNPLQTHRDFLIGHFLCGLGWAWFAWLGCDACQVDQFQLIKAVVLLLAMAATAITASSLRGALLATFAVPVAAYAYAGARQWMPVELIMAGLLIVSLPFFAYVARRLNRSSLMLLSFRSEKDALIAELDTAKSMSDEARRRAEDANLAKSRFLASMSHELRTPLNAILGFSEVMANEVLGPMSNPTYRDYARDVHDSGQHLLDLINEILDLSRIEAGRYQLNEEPMMLLSVVEDCCHMMELKARNKDIRIVQDFENALPRLFADERA

Foldseek 3Di:
DVLVVVLVVLVVVVVPDDPVPDDPVVSLVVSLVSLLVLLVVLLCVLQDDDPPPPDPCSLVVSLVVLLVVLLVCLVVCLLRQCSLCSRHVNNLVSQCVVLVVVPDPVSPVSSVVSVVSSVVSSVSSPVVNVVVVVVVVVVVVVVVVVVVVVVVVVVVVVVVVVVVVVLVVVLVVLVVVLVVLCVVLVVLLVVLVCLLVCVVHDDPDVVSNVVSVVSNVVSVVVNVVSVVVNQVSCVVVVNDDWPWDFADPVVLVVVVCVVCVVVCVVVVHDDDDDDDPDDGTDGGRSVD

pLDDT: mean 89.25, std 6.1, range [62.78, 97.75]

Radius of gyration: 49.79 Å; Cα contacts (8 Å, |Δi|>4): 199; chains: 1; bounding box: 93×42×128 Å